Protein 5FEW (pdb70)

Sequence (346 aa):
TGREILEKLERREFTREVLKEEALSINNDRGFNEALFKKLADEEIRRKYVGDEEVHIRAIIIEFSNVCRKNCLYCGLRRDNKNNLKKRYRMTPEEEIVERARLAVQFGAKKTIVLQSGEDPYYMPDVISDIVKEIKKMMGVAVTLSLGEWPRREEYYEEKWKEAGADRYLLRHETANPVLHRKLRPDTSFENNRLNCLLTLKKELGYEETTGAGSMVGLPGQTIDDLVDDLLFLKEHDFDMMVGIGPFIPPHPDTPLANEKKGDFTLTLKMVALTRILLPDSNIPPATTAMGTIIVPGGREITLRCGANVIMMPNNWTPSPYRQLYQQLYPGKISVFEKDTASIPSSVMMKMIELLGRKPGRDWGGRKRVFET

Solvent-accessible surface area: 13889 Å² total

Structure (mmCIF, N/CA/C/O backbone):
data_5FEW
#
_entry.id   5FEW
#
_cell.length_a   50.990
_cell.length_b   78.970
_cell.length_c   86.270
_cell.angle_alpha   90.00
_cell.angle_beta   90.00
_cell.angle_gamma   90.00
#
_symmetry.space_group_name_H-M   'P 21 21 21'
#
loop_
_entity.id
_entity.type
_entity.pdbx_description
1 polymer '[FeFe] hydrogenase maturase subunit HydE'
2 non-polymer 'IRON/SULFUR CLUSTER'
3 non-polymer 3-[(3-CHOLAMIDOPROPYL)DIMETHYLAMMONIO]-1-PROPANESULFONATE
4 non-polymer 'CHLORIDE ION'
5 non-polymer METHIONINE
6 non-polymer S-adenosyl-L-cysteine
7 non-polymer S-ADENOSYL-L-HOMOCYSTEINE
8 non-polymer '(2R,4R)-2-methyl-1,3-thiazolidine-2,4-dicarboxylic acid'
9 water water
#
loop_
_atom_site.group_PDB
_atom_site.id
_atom_site.type_symbol
_atom_site.label_atom_id
_atom_site.label_alt_id
_atom_site.label_comp_id
_atom_site.label_asym_id
_atom_site.label_entity_id
_atom_site.label_seq_id
_atom_site.pdbx_PDB_ins_code
_atom_site.Cartn_x
_atom_site.Cartn_y
_atom_site.Cartn_z
_atom_site.occupancy
_atom_site.B_iso_or_equiv
_atom_site.auth_seq_id
_atom_site.auth_comp_id
_atom_site.auth_asym_id
_atom_site.auth_atom_id
_atom_site.pdbx_PDB_model_num
ATOM 1 N N . THR A 1 12 ? 65.052 -16.189 -5.591 1.00 57.05 2 THR A N 1
ATOM 2 C CA . THR A 1 12 ? 65.343 -15.011 -6.248 1.00 40.51 2 THR A CA 1
ATOM 3 C C . THR A 1 12 ? 64.143 -14.005 -6.182 1.00 33.33 2 THR A C 1
ATOM 4 O O . THR A 1 12 ? 62.956 -14.396 -6.157 1.00 29.80 2 THR A O 1
ATOM 8 N N . GLY A 1 13 ? 64.478 -12.743 -6.210 1.00 32.28 3 GLY A N 1
ATOM 9 C CA . GLY A 1 13 ? 63.469 -11.769 -6.117 1.00 28.20 3 GLY A CA 1
ATOM 10 C C . GLY A 1 13 ? 62.591 -11.783 -7.313 1.00 25.22 3 GLY A C 1
ATOM 11 O O . GLY A 1 13 ? 61.412 -11.576 -7.216 1.00 24.89 3 GLY A O 1
ATOM 12 N N . ARG A 1 14 ? 63.185 -12.045 -8.506 1.00 27.62 4 ARG A N 1
ATOM 13 C CA . ARG A 1 14 ? 62.404 -11.992 -9.696 1.00 26.86 4 ARG A CA 1
ATOM 14 C C . ARG A 1 14 ? 61.297 -13.068 -9.639 1.00 24.26 4 ARG A C 1
ATOM 15 O O . ARG A 1 14 ? 60.235 -12.887 -10.028 1.00 26.44 4 ARG A O 1
ATOM 17 N N . GLU A 1 15 ? 61.645 -14.269 -9.148 1.00 27.36 5 GLU A N 1
ATOM 18 C CA . GLU A 1 15 ? 60.641 -15.305 -9.038 1.00 27.84 5 GLU A CA 1
ATOM 19 C C . GLU A 1 15 ? 59.519 -15.014 -8.021 1.00 23.83 5 GLU A C 1
ATOM 20 O O . GLU A 1 15 ? 58.369 -15.326 -8.274 1.00 24.25 5 GLU A O 1
ATOM 26 N N . ILE A 1 16 ? 59.845 -14.385 -6.911 1.00 23.81 6 ILE A N 1
ATOM 27 C CA . ILE A 1 16 ? 58.824 -13.984 -5.918 1.00 23.79 6 ILE A CA 1
ATOM 28 C C . ILE A 1 16 ? 57.900 -12.939 -6.513 1.00 20.36 6 ILE A C 1
ATOM 29 O O . ILE A 1 16 ? 56.719 -13.043 -6.457 1.00 20.90 6 ILE A O 1
ATOM 34 N N . LEU A 1 17 ? 58.467 -11.984 -7.283 1.00 22.06 7 LEU A N 1
ATOM 35 C CA . LEU A 1 17 ? 57.613 -11.020 -8.006 1.00 22.81 7 LEU A CA 1
ATOM 36 C C . LEU A 1 17 ? 56.677 -11.618 -8.969 1.00 22.16 7 LEU A C 1
ATOM 37 O O . LEU A 1 17 ? 55.518 -11.274 -9.080 1.00 24.30 7 LEU A O 1
ATOM 42 N N . GLU A 1 18 ? 57.217 -12.644 -9.702 1.00 23.99 8 GLU A N 1
ATOM 43 C CA . GLU A 1 18 ? 56.366 -13.352 -10.651 1.00 28.57 8 GLU A CA 1
ATOM 44 C C . GLU A 1 18 ? 55.216 -14.061 -10.026 1.00 22.92 8 GLU A C 1
ATOM 45 O O . GLU A 1 18 ? 54.054 -14.057 -10.478 1.00 25.45 8 GLU A O 1
ATOM 48 N N . LYS A 1 19 ? 55.529 -14.675 -8.899 1.00 25.47 9 LYS A N 1
ATOM 49 C CA . LYS A 1 19 ? 54.501 -15.349 -8.187 1.00 22.96 9 LYS A CA 1
ATOM 50 C C . LYS A 1 19 ? 53.464 -14.383 -7.598 1.00 23.59 9 LYS A C 1
ATOM 51 O O . LYS A 1 19 ? 52.270 -14.645 -7.615 1.00 24.92 9 LYS A O 1
ATOM 57 N N . LEU A 1 20 ? 53.909 -13.199 -7.103 1.00 22.94 10 LEU A N 1
ATOM 58 C CA . LEU A 1 20 ? 52.944 -12.159 -6.677 1.00 23.00 10 LEU A CA 1
ATOM 59 C C . LEU A 1 20 ? 52.049 -11.690 -7.815 1.00 23.92 10 LEU A C 1
ATOM 60 O O . LEU A 1 20 ? 50.841 -11.580 -7.633 1.00 24.12 10 LEU A O 1
ATOM 65 N N . GLU A 1 21 ? 52.659 -11.534 -9.025 1.00 25.09 11 GLU A N 1
ATOM 66 C CA . GLU A 1 21 ? 51.909 -11.076 -10.225 1.00 28.76 11 GLU A CA 1
ATOM 67 C C . GLU A 1 21 ? 50.874 -12.069 -10.651 1.00 27.30 11 GLU A C 1
ATOM 68 O O . GLU A 1 21 ? 49.828 -11.680 -11.144 1.00 35.68 11 GLU A O 1
ATOM 74 N N . ARG A 1 22 ? 51.157 -13.345 -10.423 1.00 29.17 12 ARG A N 1
ATOM 75 C CA . ARG A 1 22 ? 50.216 -14.438 -10.816 1.00 30.89 12 ARG A CA 1
ATOM 76 C C . ARG A 1 22 ? 49.301 -14.747 -9.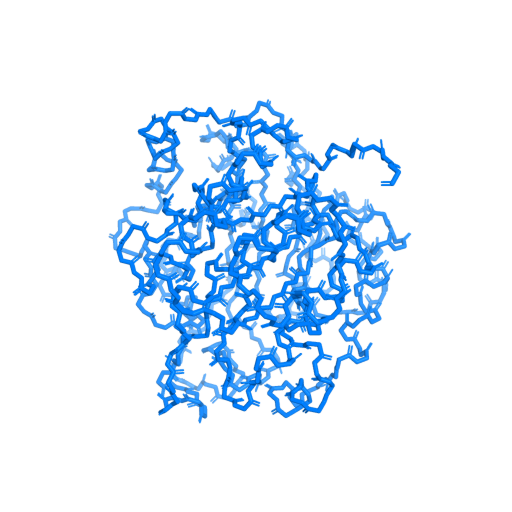671 1.00 33.66 12 ARG A C 1
ATOM 77 O O . ARG A 1 22 ? 48.540 -15.686 -9.726 1.00 36.16 12 ARG A O 1
ATOM 85 N N . ARG A 1 23 ? 49.353 -14.005 -8.556 1.00 30.18 13 ARG A N 1
ATOM 86 C CA . ARG A 1 23 ? 48.481 -14.284 -7.413 1.00 28.32 13 ARG A CA 1
ATOM 87 C C . ARG A 1 23 ? 48.630 -15.615 -6.683 1.00 31.13 13 ARG A C 1
ATOM 88 O O . ARG A 1 23 ? 47.666 -16.118 -6.177 1.00 33.39 13 ARG A O 1
ATOM 96 N N . GLU A 1 24 ? 49.854 -16.057 -6.541 1.00 31.97 14 GLU A N 1
ATOM 97 C CA . GLU A 1 24 ? 50.245 -17.298 -5.766 1.00 33.07 14 GLU A CA 1
ATOM 98 C C . GLU A 1 24 ? 50.701 -16.842 -4.375 1.00 32.64 14 GLU A C 1
ATOM 99 O O . GLU A 1 24 ? 51.878 -16.802 -4.096 1.00 38.73 14 GLU A O 1
ATOM 105 N N . PHE A 1 25 ? 49.715 -16.585 -3.531 1.00 30.86 15 PHE A N 1
ATOM 106 C CA . PHE A 1 25 ? 49.922 -15.971 -2.203 1.00 30.85 15 PHE A CA 1
ATOM 107 C C . PHE A 1 25 ? 50.100 -16.991 -1.095 1.00 39.49 15 PHE A C 1
ATOM 108 O O . PHE A 1 25 ? 49.380 -17.003 -0.082 1.00 43.13 15 PHE A O 1
ATOM 116 N N . THR A 1 26 ? 51.097 -17.769 -1.217 1.00 28.27 16 THR A N 1
ATOM 117 C CA . THR A 1 26 ? 51.327 -18.745 -0.212 1.00 28.17 16 THR A CA 1
ATOM 118 C C . THR A 1 26 ? 52.056 -18.096 0.916 1.00 30.17 16 THR A C 1
ATOM 119 O O . THR A 1 26 ? 52.703 -17.068 0.758 1.00 24.76 16 THR A O 1
ATOM 123 N N . ARG A 1 27 ? 52.085 -18.768 2.055 1.00 27.61 17 ARG A N 1
ATOM 124 C CA . ARG A 1 27 ? 52.852 -18.356 3.157 1.00 24.42 17 ARG A CA 1
ATOM 125 C C . ARG A 1 27 ? 54.299 -18.188 2.768 1.00 25.82 17 ARG A C 1
ATOM 126 O O . ARG A 1 27 ? 54.968 -17.238 3.196 1.00 25.55 17 ARG A O 1
ATOM 134 N N . GLU A 1 28 ? 54.866 -19.140 2.040 1.00 25.58 18 GLU A N 1
ATOM 135 C CA . GLU A 1 28 ? 56.254 -19.038 1.742 1.00 28.17 18 GLU A CA 1
ATOM 136 C C . GLU A 1 28 ? 56.625 -17.845 0.831 1.00 24.17 18 GLU A C 1
ATOM 137 O O . GLU A 1 28 ? 57.653 -17.282 0.996 1.00 24.09 18 GLU A O 1
ATOM 139 N N . VAL A 1 29 ? 55.782 -17.541 -0.117 1.00 23.12 19 VAL A N 1
ATOM 140 C CA . VAL A 1 29 ? 56.029 -16.395 -1.021 1.00 21.91 19 VAL A CA 1
ATOM 141 C C . VAL A 1 29 ? 55.972 -15.083 -0.209 1.00 18.44 19 VAL A C 1
ATOM 142 O O . VAL A 1 29 ? 56.852 -14.283 -0.337 1.00 20.75 19 VAL A O 1
ATOM 146 N N . LEU A 1 30 ? 55.037 -14.943 0.724 1.00 17.97 20 LEU A N 1
ATOM 147 C CA . LEU A 1 30 ? 54.963 -13.745 1.573 1.00 18.31 20 LEU A CA 1
ATOM 148 C C . LEU A 1 30 ? 56.121 -13.616 2.460 1.00 16.75 20 LEU A C 1
ATOM 149 O O . LEU A 1 30 ? 56.688 -12.550 2.677 1.00 17.61 20 LEU A O 1
ATOM 154 N N . LYS A 1 31 ? 56.584 -14.754 3.114 1.00 19.38 21 LYS A N 1
ATOM 155 C CA . LYS A 1 31 ? 57.748 -14.705 3.993 1.00 20.10 21 LYS A CA 1
ATOM 156 C C . LYS A 1 31 ? 58.982 -14.236 3.272 1.00 19.06 21 LYS A C 1
ATOM 157 O O . LYS A 1 31 ? 59.770 -13.452 3.748 1.00 21.55 21 LYS A O 1
ATOM 163 N N A GLU A 1 32 ? 59.156 -14.827 2.066 0.70 21.78 22 GLU A N 1
ATOM 164 N N B GLU 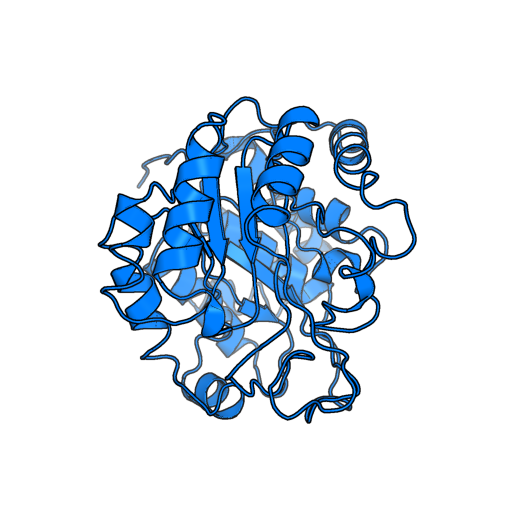A 1 32 ? 59.173 -14.828 2.077 0.30 20.44 22 GLU A N 1
ATOM 165 C CA A GLU A 1 32 ? 60.328 -14.481 1.269 0.70 22.97 22 GLU A CA 1
ATOM 166 C CA B GLU A 1 32 ? 60.338 -14.489 1.250 0.30 23.74 22 GLU A CA 1
ATOM 167 C C A GLU A 1 32 ? 60.313 -13.030 0.813 0.70 19.91 22 GLU A C 1
ATOM 168 C C B GLU A 1 32 ? 60.306 -13.034 0.805 0.30 19.47 22 GLU A C 1
ATOM 169 O O A GLU A 1 32 ? 61.260 -12.342 0.996 0.70 20.95 22 GLU A O 1
ATOM 170 O O B GLU A 1 32 ? 61.248 -12.359 0.987 0.30 20.60 22 GLU A O 1
ATOM 181 N N . ALA A 1 33 ? 59.132 -12.501 0.432 1.00 17.49 23 ALA A N 1
ATOM 182 C CA . ALA A 1 33 ? 59.011 -11.083 0.127 1.00 18.12 23 ALA A CA 1
ATOM 183 C C . ALA A 1 33 ? 59.417 -10.149 1.268 1.00 17.85 23 ALA A C 1
ATOM 184 O O . ALA A 1 33 ? 60.085 -9.158 1.098 1.00 18.60 23 ALA A O 1
ATOM 186 N N . LEU A 1 34 ? 59.002 -10.516 2.502 1.00 17.94 24 LEU A N 1
ATOM 187 C CA . LEU A 1 34 ? 59.315 -9.760 3.671 1.00 20.07 24 LEU A CA 1
ATOM 188 C C . LEU A 1 34 ? 60.742 -9.897 4.185 1.00 21.64 24 LEU A C 1
ATOM 189 O O . LEU A 1 34 ? 61.281 -9.045 4.882 1.00 27.57 24 LEU A O 1
ATOM 194 N N . SER A 1 35 ? 61.393 -11.016 3.803 1.00 23.00 25 SER A N 1
ATOM 195 C CA . SER A 1 35 ? 62.747 -11.324 4.247 1.00 25.09 25 SER A CA 1
ATOM 196 C C . SER A 1 35 ? 63.889 -10.805 3.332 1.00 25.50 25 SER A C 1
ATOM 197 O O . SER A 1 35 ? 64.970 -10.492 3.794 1.00 32.13 25 SER A O 1
ATOM 200 N N . ILE A 1 36 ? 63.589 -10.676 2.055 1.00 21.03 26 ILE A N 1
ATOM 201 C CA . ILE A 1 36 ? 64.580 -10.149 1.070 1.00 21.86 26 ILE A CA 1
ATOM 202 C C . ILE A 1 36 ? 64.783 -8.683 1.293 1.00 24.45 26 ILE A C 1
ATOM 203 O O . ILE A 1 36 ? 63.771 -7.911 1.368 1.00 25.31 26 ILE A O 1
ATOM 208 N N A ASN A 1 37 ? 66.037 -8.231 1.423 0.50 24.04 27 ASN A N 1
ATOM 209 N N B ASN A 1 37 ? 66.054 -8.288 1.454 0.50 24.49 27 ASN A N 1
ATOM 210 C CA A ASN A 1 37 ? 66.297 -6.820 1.669 0.50 29.79 27 ASN A CA 1
ATOM 211 C CA B ASN A 1 37 ? 66.417 -6.906 1.762 0.50 26.90 27 ASN A CA 1
ATOM 212 C C A ASN A 1 37 ? 66.975 -6.081 0.511 0.50 25.99 27 ASN A C 1
ATOM 213 C C B ASN A 1 37 ? 67.018 -6.124 0.546 0.50 25.86 27 ASN A C 1
ATOM 214 O O A ASN A 1 37 ? 67.384 -4.924 0.631 0.50 34.83 27 ASN A O 1
ATOM 215 O O B ASN A 1 37 ? 67.351 -4.957 0.639 0.50 34.85 27 ASN A O 1
ATOM 224 N N . ASP A 1 38 ? 67.077 -6.741 -0.582 1.00 23.50 28 ASP A N 1
ATOM 225 C CA . ASP A 1 38 ? 67.686 -6.188 -1.747 1.00 23.86 28 ASP A CA 1
ATOM 226 C C . ASP A 1 38 ? 66.922 -4.951 -2.224 1.00 21.82 28 ASP A C 1
ATOM 227 O O . ASP A 1 38 ? 65.692 -5.045 -2.391 1.00 20.04 28 ASP A O 1
ATOM 232 N N . ARG A 1 39 ? 67.621 -3.872 -2.530 1.00 20.45 29 ARG A N 1
ATOM 233 C CA . ARG A 1 39 ? 67.014 -2.666 -3.000 1.00 20.21 29 ARG A CA 1
ATOM 234 C C . ARG A 1 39 ? 66.223 -2.839 -4.269 1.00 17.73 29 ARG A C 1
ATOM 235 O O . ARG A 1 39 ? 65.060 -2.339 -4.442 1.00 18.76 29 ARG A O 1
ATOM 243 N N . GLY A 1 40 ? 66.790 -3.513 -5.252 1.00 17.99 30 GLY A N 1
ATOM 244 C CA . GLY A 1 40 ? 66.082 -3.770 -6.471 1.00 18.99 30 GLY A CA 1
ATOM 245 C C . GLY A 1 40 ? 64.774 -4.490 -6.296 1.00 17.93 30 GLY A C 1
ATOM 246 O O . GLY A 1 40 ? 63.764 -4.142 -6.933 1.00 17.50 30 GLY A O 1
ATOM 247 N N . PHE A 1 41 ? 64.762 -5.532 -5.509 1.00 16.65 31 PHE A N 1
ATOM 248 C CA . PHE A 1 41 ? 63.553 -6.264 -5.192 1.00 16.17 31 PHE A CA 1
ATOM 249 C C . PHE A 1 41 ? 62.523 -5.321 -4.524 1.00 14.17 31 PHE A C 1
ATOM 250 O O . PHE A 1 41 ? 61.360 -5.322 -4.946 1.00 14.46 31 PHE A O 1
ATOM 258 N N . ASN A 1 42 ? 62.941 -4.626 -3.497 1.00 14.27 32 ASN A N 1
ATOM 259 C CA . ASN A 1 42 ? 62.011 -3.769 -2.824 1.00 13.60 32 ASN A CA 1
ATOM 260 C C . ASN A 1 42 ? 61.393 -2.737 -3.741 1.00 12.61 32 ASN A C 1
ATOM 261 O O . ASN A 1 42 ? 60.164 -2.511 -3.704 1.00 13.19 32 ASN A O 1
ATOM 266 N N . GLU A 1 43 ? 62.203 -2.122 -4.591 1.00 13.75 33 GLU A N 1
ATOM 267 C CA . GLU A 1 43 ? 61.653 -1.144 -5.492 1.00 12.99 33 GLU A CA 1
ATOM 268 C C . GLU A 1 43 ? 60.678 -1.727 -6.486 1.00 13.30 33 GLU A C 1
ATOM 269 O O . GLU A 1 43 ? 59.676 -1.094 -6.835 1.00 13.29 33 GLU A O 1
ATOM 275 N N . ALA A 1 44 ? 60.936 -2.940 -6.969 1.00 13.39 34 ALA A N 1
ATOM 276 C CA . ALA A 1 44 ? 60.046 -3.588 -7.856 1.00 14.23 34 ALA A CA 1
ATOM 277 C C . ALA A 1 44 ? 58.766 -3.973 -7.151 1.00 12.63 34 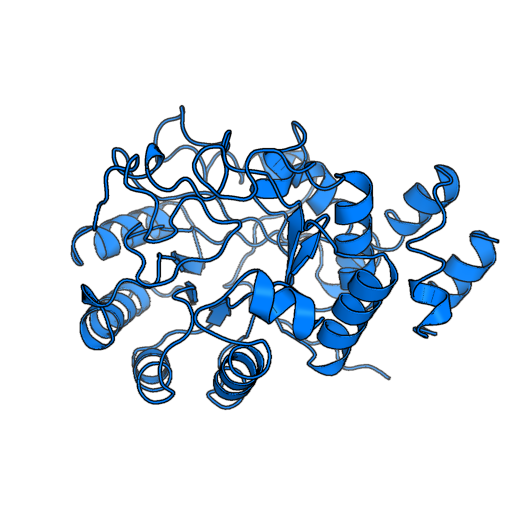ALA A C 1
ATOM 278 O O . ALA A 1 44 ? 57.673 -3.900 -7.750 1.00 13.29 34 ALA A O 1
ATOM 280 N N . LEU A 1 45 ? 58.820 -4.378 -5.890 1.00 12.48 35 LEU A N 1
ATOM 281 C CA . LEU A 1 45 ? 57.634 -4.696 -5.123 1.00 12.42 35 LEU A CA 1
ATOM 282 C C . LEU A 1 45 ? 56.741 -3.408 -4.961 1.00 11.22 35 LEU A C 1
ATOM 283 O O . LEU A 1 45 ? 55.532 -3.447 -5.105 1.00 11.88 35 LEU A O 1
ATOM 288 N N . PHE A 1 46 ? 57.418 -2.279 -4.659 1.00 11.61 36 PHE A N 1
ATOM 289 C CA . PHE A 1 46 ? 56.663 -1.046 -4.482 1.00 10.79 36 PHE A CA 1
ATOM 290 C C . PHE A 1 46 ? 56.032 -0.587 -5.812 1.00 11.41 36 PHE A C 1
ATOM 291 O O . PHE A 1 46 ? 54.890 -0.143 -5.809 1.00 11.50 36 PHE A O 1
ATOM 299 N N A LYS A 1 47 ? 56.745 -0.756 -6.925 0.50 11.58 37 LYS A N 1
ATOM 300 N N B LYS A 1 47 ? 56.743 -0.743 -6.927 0.50 11.61 37 LYS A N 1
ATOM 301 C CA A LYS A 1 47 ? 56.209 -0.433 -8.212 0.50 12.17 37 LYS A CA 1
ATOM 302 C CA B LYS A 1 47 ? 56.196 -0.432 -8.211 0.50 12.18 37 LYS A CA 1
ATOM 303 C C A LYS A 1 47 ? 54.996 -1.319 -8.543 0.50 11.86 37 LYS A C 1
ATOM 304 C C B LYS A 1 47 ? 54.987 -1.319 -8.536 0.50 11.92 37 LYS A C 1
ATOM 305 O O A LYS A 1 47 ? 53.989 -0.825 -9.069 0.50 12.36 37 LYS A O 1
ATOM 306 O O B LYS A 1 47 ? 53.988 -0.829 -9.080 0.50 12.36 37 LYS A O 1
ATOM 317 N N . LEU A 1 48 ? 55.069 -2.598 -8.208 1.00 11.96 38 LEU A N 1
ATOM 318 C CA . LEU A 1 48 ? 53.961 -3.502 -8.424 1.00 11.71 38 LEU A CA 1
ATOM 319 C C . LEU A 1 48 ? 52.738 -3.050 -7.667 1.00 11.13 38 LEU A C 1
ATOM 320 O O . LEU A 1 48 ? 51.623 -2.953 -8.194 1.00 11.10 38 LEU A O 1
ATOM 325 N N . ALA A 1 49 ? 52.929 -2.767 -6.364 1.00 10.72 39 ALA A N 1
ATOM 326 C CA . ALA A 1 49 ? 51.793 -2.273 -5.566 1.00 10.09 39 ALA A CA 1
ATOM 327 C C . ALA A 1 49 ? 51.222 -0.983 -6.062 1.00 10.09 39 ALA A C 1
ATOM 328 O O . ALA A 1 49 ? 50.010 -0.767 -6.062 1.00 10.15 39 ALA A O 1
ATOM 330 N N . ASP A 1 50 ? 52.095 -0.059 -6.482 1.00 9.71 40 ASP A N 1
ATOM 331 C CA . ASP A 1 50 ? 51.655 1.235 -7.031 1.00 10.11 40 ASP A CA 1
ATOM 332 C C . ASP A 1 50 ? 50.776 1.018 -8.281 1.00 9.92 40 ASP A C 1
ATOM 333 O O . ASP A 1 50 ? 49.773 1.669 -8.462 1.00 10.62 40 ASP A O 1
ATOM 338 N N A GLU A 1 51 ? 51.210 0.106 -9.155 0.50 10.06 41 GLU A N 1
ATOM 339 N N B GLU A 1 51 ? 51.213 0.117 -9.153 0.50 10.07 41 GLU A N 1
ATOM 340 C CA A GLU A 1 51 ? 50.521 -0.163 -10.355 0.50 10.79 41 GLU A CA 1
ATOM 341 C CA B GLU A 1 51 ? 50.530 -0.157 -10.345 0.50 10.78 41 GLU A CA 1
ATOM 342 C C A GLU A 1 51 ? 49.192 -0.855 -10.088 0.50 10.34 41 GLU A C 1
ATOM 343 C C B GLU A 1 51 ? 49.201 -0.819 -10.060 0.50 10.23 41 GLU A C 1
ATOM 344 O O A GLU A 1 51 ? 48.137 -0.524 -10.707 0.50 10.96 41 GLU A O 1
ATOM 345 O O B GLU A 1 51 ? 48.190 -0.474 -10.692 0.50 11.12 41 GLU A O 1
ATOM 356 N N . ILE A 1 52 ? 49.152 -1.809 -9.143 1.00 10.30 42 ILE A N 1
ATOM 357 C CA . ILE A 1 52 ? 47.891 -2.435 -8.752 1.00 10.74 42 ILE A CA 1
ATOM 358 C C . ILE A 1 52 ? 46.914 -1.407 -8.210 1.00 9.56 42 ILE A C 1
ATOM 359 O O . ILE A 1 52 ? 45.751 -1.379 -8.539 1.00 10.45 42 ILE A O 1
ATOM 364 N N . ARG A 1 53 ? 47.436 -0.536 -7.312 1.00 9.52 43 ARG A N 1
ATOM 365 C CA . ARG A 1 53 ? 46.607 0.564 -6.792 1.00 9.06 43 ARG A CA 1
ATOM 366 C C . ARG A 1 53 ? 45.984 1.353 -7.962 1.00 9.72 43 ARG A C 1
ATOM 367 O O . ARG A 1 53 ? 44.793 1.597 -8.011 1.00 10.00 43 ARG A O 1
ATOM 375 N N . ARG A 1 54 ? 46.864 1.829 -8.865 1.00 9.61 44 ARG A N 1
ATOM 376 C CA . ARG A 1 54 ? 46.343 2.643 -9.941 1.00 10.24 44 ARG A CA 1
ATOM 377 C C . ARG A 1 54 ? 45.253 1.900 -10.766 1.00 9.98 44 ARG A C 1
ATOM 378 O O . ARG A 1 54 ? 44.242 2.478 -11.094 1.00 11.25 44 ARG A O 1
ATOM 386 N N . LYS A 1 55 ? 45.542 0.649 -11.074 1.00 9.93 45 LYS A N 1
ATOM 387 C CA . LYS A 1 55 ? 44.586 -0.107 -11.930 1.00 10.10 45 LYS A CA 1
ATOM 388 C C . LYS A 1 55 ? 43.251 -0.374 -11.240 1.00 10.54 45 LYS A C 1
ATOM 389 O O . LYS A 1 55 ? 42.213 -0.313 -11.900 1.00 11.87 45 LYS A O 1
ATOM 395 N N . TYR A 1 56 ? 43.279 -0.692 -9.945 1.00 9.88 46 TYR A N 1
ATOM 396 C CA . TYR A 1 56 ? 42.061 -1.091 -9.264 1.00 10.49 46 TYR A CA 1
ATOM 397 C C . TYR A 1 56 ? 41.322 0.058 -8.612 1.00 11.69 46 TYR A C 1
ATOM 398 O O . TYR A 1 56 ? 40.052 0.013 -8.580 1.00 13.91 46 TYR A O 1
ATOM 407 N N . VAL A 1 57 ? 42.019 1.001 -7.991 1.00 10.37 47 VAL A N 1
ATOM 408 C CA . VAL A 1 57 ? 41.350 2.086 -7.255 1.00 10.42 47 VAL A CA 1
ATOM 409 C C . VAL A 1 57 ? 41.626 3.461 -7.844 1.00 10.77 47 VAL A C 1
ATOM 410 O O . VAL A 1 57 ? 41.046 4.442 -7.347 1.00 11.99 47 VAL A O 1
ATOM 414 N N . GLY A 1 58 ? 42.409 3.545 -8.909 1.00 10.53 48 GLY A N 1
ATOM 415 C CA . GLY A 1 58 ? 42.595 4.796 -9.602 1.00 11.78 48 GLY A CA 1
ATOM 416 C C . GLY A 1 58 ? 43.443 5.788 -8.864 1.00 10.35 48 GLY A C 1
ATOM 417 O O . GLY A 1 58 ? 44.131 5.484 -7.883 1.00 10.80 48 GLY A O 1
ATOM 418 N N . ASP A 1 59 ? 43.384 7.029 -9.355 1.00 10.21 49 ASP A N 1
ATOM 419 C CA . ASP A 1 59 ? 44.221 8.123 -8.875 1.00 10.25 49 ASP A CA 1
ATOM 420 C C . ASP A 1 59 ? 43.591 8.949 -7.771 1.00 10.03 49 ASP A C 1
ATOM 421 O O . ASP A 1 59 ? 44.283 9.853 -7.233 1.00 11.41 49 ASP A O 1
ATOM 426 N N . GLU A 1 60 ? 42.325 8.720 -7.454 1.00 9.88 50 GLU A N 1
ATOM 427 C CA A GLU A 1 60 ? 41.702 9.489 -6.382 0.80 10.16 50 GLU A CA 1
ATOM 428 C CA B GLU A 1 60 ? 41.672 9.424 -6.367 0.20 10.77 50 GLU A CA 1
ATOM 429 C C . GLU A 1 60 ? 42.295 9.071 -5.033 1.00 9.78 50 GLU A C 1
ATOM 430 O O . GLU A 1 60 ? 42.428 7.894 -4.722 1.00 10.08 50 GLU A O 1
ATOM 441 N N . VAL A 1 61 ? 42.600 10.089 -4.243 1.00 9.29 51 VAL A N 1
ATOM 442 C CA . VAL A 1 61 ? 43.043 9.880 -2.861 1.00 8.66 51 VAL A CA 1
ATOM 443 C C . VAL A 1 61 ? 41.921 10.387 -2.003 1.00 9.03 51 VAL A C 1
ATOM 444 O O . VAL A 1 61 ? 41.531 11.559 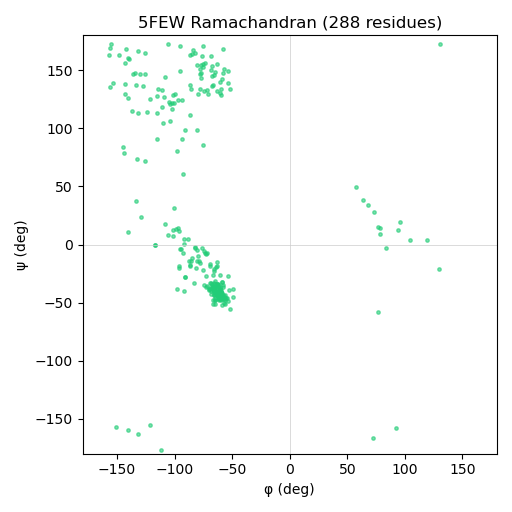-2.066 1.00 11.16 51 VAL A O 1
ATOM 448 N N . HIS A 1 62 ? 41.322 9.514 -1.197 1.00 8.99 52 HIS A N 1
ATOM 449 C CA . HIS A 1 62 ? 40.176 9.876 -0.371 1.00 9.72 52 HIS A CA 1
ATOM 450 C C . HIS A 1 62 ? 40.641 10.467 0.930 1.00 9.06 52 HIS A C 1
ATOM 451 O O . HIS A 1 62 ? 41.498 9.947 1.600 1.0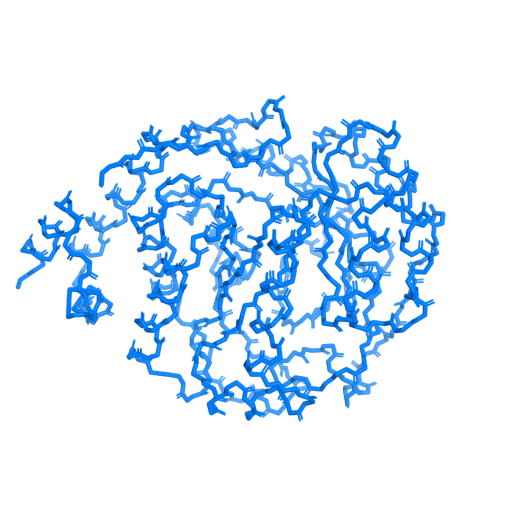0 11.08 52 HIS A O 1
ATOM 458 N N . ILE A 1 63 ? 40.004 11.568 1.267 1.00 9.26 53 ILE A N 1
ATOM 459 C CA . ILE A 1 63 ? 40.341 12.357 2.464 1.00 9.81 53 ILE A CA 1
ATOM 460 C C . ILE A 1 63 ? 39.335 12.017 3.558 1.00 9.68 53 ILE A C 1
ATOM 461 O O . ILE A 1 63 ? 38.132 12.178 3.366 1.00 11.06 53 ILE A O 1
ATOM 466 N N . ARG A 1 64 ? 39.841 11.548 4.688 1.00 9.42 54 ARG A N 1
ATOM 467 C CA . ARG A 1 64 ? 38.999 11.246 5.872 1.00 10.18 54 ARG A CA 1
ATOM 468 C C . ARG A 1 64 ? 39.425 12.224 6.975 1.00 9.78 54 ARG A C 1
ATOM 469 O O . ARG A 1 64 ? 40.549 12.095 7.457 1.00 11.92 54 ARG A O 1
ATOM 477 N N . ALA A 1 65 ? 38.567 13.138 7.364 1.00 9.03 55 ALA A N 1
ATOM 478 C CA . ALA A 1 65 ? 38.949 14.098 8.408 1.00 9.00 55 ALA A CA 1
ATOM 479 C C . ALA A 1 65 ? 38.728 13.475 9.780 1.00 8.55 55 ALA A C 1
ATOM 480 O O . ALA A 1 65 ? 37.615 13.080 10.078 1.00 9.93 55 ALA A O 1
ATOM 482 N N A ILE A 1 66 ? 39.794 13.376 10.559 0.85 8.35 56 ILE A N 1
ATOM 483 N N B ILE A 1 66 ? 39.832 13.291 10.561 0.15 8.78 56 ILE A N 1
ATOM 484 C CA A ILE A 1 66 ? 39.692 12.706 11.846 0.85 8.90 56 ILE A CA 1
ATOM 485 C CA B ILE A 1 66 ? 39.781 12.702 11.937 0.15 8.90 56 ILE A CA 1
ATOM 486 C C A ILE A 1 66 ? 39.576 13.704 12.986 0.85 8.72 56 ILE A C 1
ATOM 487 C C B ILE A 1 66 ? 39.623 13.709 13.060 0.15 8.52 56 ILE A C 1
ATOM 488 O O A ILE A 1 66 ? 40.405 14.616 13.073 0.85 10.77 56 ILE A O 1
ATOM 489 O O B ILE A 1 66 ? 40.396 14.659 13.233 0.15 8.70 56 ILE A O 1
ATOM 498 N N . ILE A 1 67 ? 38.597 13.459 13.830 1.00 8.13 57 ILE A N 1
ATOM 499 C CA . ILE A 1 67 ? 38.400 14.250 15.077 1.00 8.50 57 ILE A CA 1
ATOM 500 C C . ILE A 1 67 ? 38.635 13.290 16.225 1.00 8.68 57 ILE A C 1
ATOM 501 O O . ILE A 1 67 ? 37.847 12.344 16.423 1.00 8.87 57 ILE A O 1
ATOM 506 N N . GLU A 1 68 ? 39.696 13.532 16.982 1.00 8.84 58 GLU A N 1
ATOM 507 C CA . GLU A 1 68 ? 40.088 12.720 18.147 1.00 8.92 58 GLU A CA 1
ATOM 508 C C . GLU A 1 68 ? 39.454 13.393 19.345 1.00 8.85 58 GLU A C 1
ATOM 509 O O . GLU A 1 68 ? 39.979 14.357 19.908 1.00 10.17 58 GLU A O 1
ATOM 515 N N . PHE A 1 69 ? 38.234 12.982 19.682 1.00 8.73 59 PHE A N 1
ATOM 516 C CA . PHE A 1 69 ? 37.345 13.793 20.495 1.00 9.16 59 PHE A CA 1
ATOM 517 C C . PHE A 1 69 ? 37.518 13.600 22.003 1.00 9.48 59 PHE A C 1
ATOM 518 O O . PHE A 1 69 ? 36.972 14.409 22.775 1.00 10.36 59 PHE A O 1
ATOM 526 N N . SER A 1 70 ? 38.202 12.554 22.418 1.00 8.85 60 SER A N 1
ATOM 527 C CA . SER A 1 70 ? 38.494 12.287 23.829 1.00 9.20 60 SER A CA 1
ATOM 528 C C . SER A 1 70 ? 39.740 11.475 23.911 1.00 9.20 60 SER A C 1
ATOM 529 O O . SER A 1 70 ? 39.879 10.500 23.130 1.00 9.73 60 SER A O 1
ATOM 532 N N . ASN A 1 71 ? 40.620 11.772 24.865 1.00 9.16 61 ASN A N 1
ATOM 533 C CA . ASN A 1 71 ? 41.809 10.928 25.098 1.00 9.20 61 ASN A CA 1
ATOM 534 C C . ASN A 1 71 ? 41.663 10.138 26.408 1.00 9.91 61 ASN A C 1
ATOM 535 O O . ASN A 1 71 ? 42.665 9.585 26.877 1.00 10.65 61 ASN A O 1
ATOM 540 N N . VAL A 1 72 ? 40.445 10.016 26.918 1.00 9.92 62 VAL A N 1
ATOM 541 C CA . VAL A 1 72 ? 40.169 9.160 28.101 1.00 9.64 62 VAL A CA 1
ATOM 542 C C . VAL A 1 72 ? 40.126 7.726 27.627 1.00 10.00 62 VAL A C 1
ATOM 543 O O . VAL A 1 72 ? 39.459 7.412 26.649 1.00 10.69 62 VAL A O 1
ATOM 547 N N . CYS A 1 73 ? 40.796 6.827 28.351 1.00 9.87 63 CYS A N 1
ATOM 548 C CA . CYS A 1 73 ? 40.710 5.423 28.021 1.00 10.08 63 CYS A CA 1
ATOM 549 C C . CYS A 1 73 ? 40.702 4.557 29.274 1.00 10.20 63 CYS A C 1
ATOM 550 O O . CYS A 1 73 ? 41.419 4.777 30.221 1.00 11.59 63 CYS A O 1
ATOM 553 N N . ARG A 1 74 ? 39.831 3.557 29.201 1.00 9.37 64 ARG A N 1
ATOM 554 C CA . ARG A 1 74 ? 39.701 2.527 30.272 1.00 10.24 64 ARG A CA 1
ATOM 555 C C . ARG A 1 74 ? 40.680 1.368 30.112 1.00 11.28 64 ARG A C 1
ATOM 556 O O . ARG A 1 74 ? 40.848 0.593 31.078 1.00 12.84 64 ARG A O 1
ATOM 564 N N . LYS A 1 75 ? 41.325 1.223 28.951 1.00 10.18 65 LYS A N 1
ATOM 565 C CA . LYS A 1 75 ? 42.248 0.124 28.701 1.00 10.58 65 LYS A CA 1
ATOM 566 C C . LYS A 1 75 ? 43.676 0.574 28.982 1.00 10.37 65 LYS A C 1
ATOM 567 O O . LYS A 1 75 ? 43.971 1.737 29.196 1.00 13.14 65 LYS A O 1
ATOM 573 N N . ASN A 1 76 ? 44.590 -0.413 28.974 1.00 11.80 66 ASN A N 1
ATOM 574 C CA . ASN A 1 76 ? 45.966 -0.236 29.425 1.00 12.06 66 ASN A CA 1
ATOM 575 C C . ASN A 1 76 ? 46.972 -0.834 28.437 1.00 11.34 66 ASN A C 1
ATOM 576 O O . ASN A 1 76 ? 48.006 -1.362 28.829 1.00 13.23 66 ASN A O 1
ATOM 581 N N . CYS A 1 77 ? 46.683 -0.712 27.159 1.00 11.20 67 CYS A N 1
ATOM 582 C CA . CYS A 1 77 ? 47.544 -1.280 26.141 1.00 11.18 67 CYS A CA 1
ATOM 583 C C . CYS A 1 77 ? 48.974 -0.844 26.343 1.00 11.25 67 CYS A C 1
ATOM 584 O O . CYS A 1 77 ? 49.239 0.344 26.571 1.00 12.38 67 CYS A O 1
ATOM 587 N N . LEU A 1 78 ? 49.958 -1.775 26.260 1.00 12.01 68 LEU A N 1
ATOM 588 C CA . LEU A 1 78 ? 51.309 -1.471 26.668 1.00 12.17 68 LEU A CA 1
ATOM 589 C C . LEU A 1 78 ? 52.052 -0.440 25.834 1.00 12.73 68 LEU A C 1
ATOM 590 O O . LEU A 1 78 ? 52.980 0.226 26.261 1.00 13.46 68 LEU A O 1
ATOM 595 N N . TYR A 1 79 ? 51.582 -0.372 24.547 1.00 12.00 69 TYR A N 1
ATOM 596 C CA . TYR A 1 79 ? 52.238 0.478 23.535 1.00 12.18 69 TYR A CA 1
ATOM 597 C C . TYR A 1 79 ? 51.742 1.914 23.541 1.00 11.39 69 TYR A C 1
ATOM 598 O O . TYR A 1 79 ? 52.377 2.808 22.934 1.00 12.58 69 TYR A O 1
ATOM 607 N N . CYS A 1 80 ? 50.550 2.176 24.138 1.00 11.43 70 CYS A N 1
ATOM 608 C CA . CYS A 1 80 ? 49.770 3.360 23.821 1.00 11.12 70 CYS A CA 1
ATOM 609 C C . CYS A 1 80 ? 49.947 4.475 24.874 1.00 11.02 70 CYS A C 1
ATOM 610 O O . CYS A 1 80 ? 49.720 4.245 26.087 1.00 11.96 70 CYS A O 1
ATOM 613 N N . GLY A 1 81 ? 50.255 5.702 24.430 1.00 10.97 71 GLY A N 1
ATOM 614 C CA . GLY A 1 81 ? 50.326 6.810 25.318 1.00 12.45 71 GLY A CA 1
ATOM 615 C C . GLY A 1 81 ? 49.052 7.220 26.044 1.00 12.49 71 GLY A C 1
ATOM 616 O O . GLY A 1 81 ? 49.112 7.939 27.045 1.00 15.02 71 GLY A O 1
ATOM 617 N N . LEU A 1 82 ? 47.888 6.729 25.593 1.00 10.68 72 LEU A N 1
ATOM 618 C CA . LEU A 1 82 ? 46.634 7.028 26.229 1.00 11.01 72 LEU A CA 1
ATOM 619 C C . LEU A 1 82 ? 46.247 5.978 27.294 1.00 11.11 72 LEU A C 1
ATOM 620 O O . LEU A 1 82 ? 45.236 6.098 27.928 1.00 11.52 72 LEU A O 1
ATOM 625 N N . ARG A 1 83 ? 47.114 4.977 27.484 1.00 10.89 73 ARG A N 1
ATOM 626 C CA . ARG A 1 83 ? 46.762 3.893 28.423 1.00 10.79 73 ARG A CA 1
ATOM 627 C C . ARG A 1 83 ? 46.391 4.472 29.778 1.00 11.51 73 ARG A C 1
ATOM 628 O O . ARG A 1 83 ? 46.924 5.469 30.234 1.00 11.31 73 ARG A O 1
ATOM 636 N N . ARG A 1 84 ? 45.481 3.743 30.448 1.00 12.24 74 ARG A N 1
ATOM 637 C CA . ARG A 1 84 ? 44.952 4.295 31.719 1.00 14.19 74 ARG A CA 1
ATOM 638 C C . ARG A 1 84 ? 45.977 4.575 32.761 1.00 13.87 74 ARG A C 1
ATOM 639 O O . ARG A 1 84 ? 45.819 5.516 33.559 1.00 16.81 74 ARG A O 1
ATOM 647 N N . ASP A 1 85 ? 47.052 3.774 32.790 1.00 13.13 75 ASP A N 1
ATOM 648 C CA . ASP A 1 85 ? 48.091 4.005 33.816 1.00 14.75 75 ASP A CA 1
ATOM 649 C C . ASP A 1 85 ? 48.967 5.201 33.578 1.00 15.98 75 ASP A C 1
ATOM 650 O O . ASP A 1 85 ? 49.788 5.543 34.420 1.00 18.04 75 ASP A O 1
ATOM 655 N N . ASN A 1 86 ? 48.810 5.874 32.409 1.00 13.75 76 ASN A N 1
ATOM 656 C CA . ASN A 1 86 ? 49.624 7.071 32.183 1.00 14.84 76 ASN A CA 1
ATOM 657 C C . ASN A 1 86 ? 49.040 8.270 32.891 1.00 15.91 76 ASN A C 1
ATOM 658 O O . ASN A 1 86 ? 48.096 8.885 32.421 1.00 15.55 76 ASN A O 1
ATOM 663 N N . LYS A 1 87 ? 49.597 8.586 34.070 1.00 17.21 77 LYS A N 1
ATOM 664 C CA . LYS A 1 87 ? 49.174 9.762 34.853 1.00 21.28 77 LYS A CA 1
ATOM 665 C C . LYS A 1 87 ? 49.798 11.050 34.305 1.00 19.23 77 LYS A C 1
ATOM 666 O O . LYS A 1 87 ? 49.365 12.169 34.651 1.00 24.18 77 LYS A O 1
ATOM 672 N N . ASN A 1 88 ? 50.748 11.005 33.392 1.00 19.95 78 ASN A N 1
ATOM 673 C CA A ASN A 1 88 ? 51.444 12.243 32.950 0.50 23.01 78 ASN A CA 1
ATOM 674 C CA B ASN A 1 88 ? 51.503 12.208 32.871 0.50 20.47 78 ASN A CA 1
ATOM 675 C C . ASN A 1 88 ? 50.788 12.777 31.668 1.00 27.96 78 ASN A C 1
ATOM 676 O O . ASN A 1 88 ? 51.527 13.107 30.598 1.00 35.84 78 ASN A O 1
ATOM 685 N N . LEU A 1 89 ? 49.490 12.614 31.606 1.00 22.02 79 LEU A N 1
ATOM 686 C CA . LEU A 1 89 ? 48.741 13.132 30.452 1.00 19.10 79 LEU A CA 1
ATOM 687 C C . LEU A 1 89 ? 47.547 13.880 30.954 1.00 17.17 79 LEU A C 1
ATOM 688 O O . LEU A 1 89 ? 46.759 13.349 31.726 1.00 19.08 79 LEU A O 1
ATOM 693 N N A LYS A 1 90 ? 47.335 15.097 30.442 0.70 16.40 80 LYS A N 1
ATOM 694 N N B LYS A 1 90 ? 47.403 15.096 30.461 0.30 14.92 80 LYS A N 1
ATOM 695 C CA A LYS A 1 90 ? 46.095 15.832 30.694 0.70 17.02 80 LYS A CA 1
ATOM 696 C CA B LYS A 1 90 ? 46.173 15.828 30.693 0.30 16.32 80 LYS A CA 1
ATOM 697 C C A LYS A 1 90 ? 45.004 15.217 29.805 0.70 14.23 80 LYS A C 1
ATOM 698 C C B LYS A 1 90 ? 45.071 15.197 29.829 0.30 13.39 80 LYS A C 1
ATOM 699 O O A LYS A 1 90 ? 45.129 15.072 28.586 0.70 15.66 80 LYS A O 1
ATOM 700 O O B LYS A 1 90 ? 45.212 15.074 28.610 0.30 14.34 80 LYS A O 1
ATOM 705 N N . ARG A 1 91 ? 43.973 14.817 30.475 1.00 13.07 81 ARG A N 1
ATOM 706 C CA . ARG A 1 91 ? 42.858 14.219 29.802 1.00 11.74 81 ARG A CA 1
ATOM 707 C C . ARG A 1 91 ? 41.853 15.239 29.407 1.00 12.45 81 ARG A C 1
ATOM 708 O O . ARG A 1 91 ? 41.648 16.252 30.087 1.00 15.24 81 ARG A O 1
ATOM 716 N N . TYR A 1 92 ? 41.192 15.027 28.251 1.00 11.33 82 TYR A N 1
ATOM 717 C CA . TYR A 1 92 ? 40.171 15.956 27.774 1.00 11.10 82 TYR A CA 1
ATOM 718 C C . TYR A 1 92 ? 39.011 15.188 27.166 1.00 11.09 82 TYR A C 1
ATOM 719 O O . TYR A 1 92 ? 39.157 14.044 26.690 1.00 11.08 82 TYR A O 1
ATOM 728 N N . ARG A 1 93 ? 37.879 15.876 27.084 1.00 11.02 83 ARG A N 1
ATOM 729 C CA . ARG A 1 93 ? 36.704 15.447 26.373 1.00 12.79 83 ARG A CA 1
ATOM 730 C C . ARG A 1 93 ? 36.072 16.607 25.663 1.00 13.47 83 ARG A C 1
ATOM 731 O O . ARG A 1 93 ? 35.711 17.593 26.304 1.00 15.74 83 ARG A O 1
ATOM 739 N N . MET A 1 94 ? 35.837 16.518 24.347 1.00 11.29 84 MET A N 1
ATOM 740 C CA . MET A 1 94 ? 35.060 17.511 23.681 1.00 10.69 84 MET A CA 1
ATOM 741 C C . MET A 1 94 ? 33.581 17.331 23.926 1.00 10.89 84 MET A C 1
ATOM 742 O O . MET A 1 94 ? 33.076 16.220 24.075 1.00 12.13 84 MET A O 1
ATOM 747 N N . THR A 1 95 ? 32.827 18.429 23.982 1.00 11.58 85 THR A N 1
ATOM 748 C CA . THR A 1 95 ? 31.387 18.319 24.133 1.00 12.30 85 THR A CA 1
ATOM 749 C C . THR A 1 95 ? 30.750 17.867 22.863 1.00 11.50 85 THR A C 1
ATOM 750 O O . THR A 1 95 ? 31.310 17.999 21.756 1.00 11.56 85 THR A O 1
ATOM 754 N N . PRO A 1 96 ? 29.581 17.276 22.922 1.00 12.34 86 PRO A N 1
ATOM 755 C CA . PRO A 1 96 ? 28.887 16.875 21.676 1.00 12.88 86 PRO A CA 1
ATOM 756 C C . PRO A 1 96 ? 28.711 18.006 20.727 1.00 12.54 86 PRO A C 1
ATOM 757 O O . PRO A 1 96 ? 28.898 17.831 19.499 1.00 12.96 86 PRO A O 1
ATOM 761 N N A GLU A 1 97 ? 28.330 19.186 21.181 0.65 13.54 87 GLU A N 1
ATOM 762 N N B GLU A 1 97 ? 28.434 19.219 21.181 0.35 13.99 87 GLU A N 1
ATOM 763 C CA A GLU A 1 97 ? 28.201 20.349 20.303 0.65 15.45 87 GLU A CA 1
ATOM 764 C CA B GLU A 1 97 ? 28.301 20.370 20.275 0.35 15.41 87 GLU A CA 1
ATOM 765 C C A GLU A 1 97 ? 29.539 20.694 19.650 0.65 14.11 87 GLU A C 1
ATOM 766 C C B GLU A 1 97 ? 29.617 20.705 19.618 0.35 13.80 87 GLU A C 1
ATOM 767 O O A GLU A 1 97 ? 29.531 21.023 18.460 0.65 14.17 87 GLU A O 1
ATOM 768 O O B GLU A 1 97 ? 29.673 21.022 18.449 0.35 15.24 87 GLU A O 1
ATOM 776 N N . GLU A 1 98 ? 30.656 20.688 20.394 1.00 12.46 88 GLU A N 1
ATOM 777 C CA . GLU A 1 98 ? 31.926 20.949 19.813 1.00 12.99 88 GLU A CA 1
ATOM 778 C C . GLU A 1 98 ? 32.234 19.960 18.727 1.00 10.80 88 GLU A C 1
ATOM 779 O O . GLU A 1 98 ? 32.813 20.316 17.700 1.00 12.18 88 GLU A O 1
ATOM 790 N N . ILE A 1 99 ? 31.954 18.687 18.942 1.00 10.43 89 ILE A N 1
ATOM 791 C CA . ILE A 1 99 ? 32.280 17.656 17.968 1.00 9.86 89 ILE A CA 1
ATOM 792 C C . ILE A 1 99 ? 31.485 17.869 16.714 1.00 9.67 89 ILE A C 1
ATOM 793 O O . ILE A 1 99 ? 32.026 17.829 15.588 1.00 10.15 89 ILE A O 1
ATOM 798 N N . VAL A 1 100 ? 30.187 18.097 16.829 1.00 10.06 90 VAL A N 1
ATOM 799 C CA . VAL A 1 100 ? 29.339 18.317 15.652 1.00 10.73 90 VAL A CA 1
ATOM 800 C C . VAL A 1 100 ? 29.759 19.538 14.915 1.00 10.65 90 VAL A C 1
ATOM 801 O O . VAL A 1 100 ? 29.863 19.508 13.654 1.00 11.01 90 VAL A O 1
ATOM 805 N N . GLU A 1 101 ? 30.058 20.639 15.594 1.00 10.68 91 GLU A N 1
ATOM 806 C CA . GLU A 1 101 ? 30.455 21.830 14.887 1.00 11.28 91 GLU A CA 1
ATOM 807 C C . GLU A 1 101 ? 31.770 21.713 14.232 1.00 10.69 91 GLU A C 1
ATOM 808 O O . GLU A 1 101 ? 32.043 22.253 13.146 1.00 11.13 91 GLU A O 1
ATOM 814 N N . ARG A 1 102 ? 32.718 20.954 14.826 1.00 10.37 92 ARG A N 1
ATOM 815 C CA . ARG A 1 102 ? 34.005 20.726 14.225 1.00 10.84 92 ARG A CA 1
ATOM 816 C C . ARG A 1 102 ? 33.876 19.836 12.978 1.00 9.52 92 ARG A C 1
ATOM 817 O O . ARG A 1 102 ? 34.559 20.066 11.960 1.00 10.37 92 ARG A O 1
ATOM 825 N N . ALA A 1 103 ? 32.992 18.863 13.050 1.00 9.33 93 ALA A N 1
ATOM 826 C CA . ALA A 1 103 ? 32.675 18.052 11.868 1.00 9.60 93 ALA A CA 1
ATOM 827 C C . ALA A 1 103 ? 32.093 18.955 10.766 1.00 9.42 93 ALA A C 1
ATOM 828 O O . ALA A 1 103 ? 32.464 18.801 9.595 1.00 9.58 93 ALA A O 1
ATOM 830 N N . ARG A 1 104 ? 31.169 19.859 11.130 1.00 9.41 94 ARG A N 1
ATOM 831 C CA . ARG A 1 104 ? 30.585 20.728 10.119 1.00 9.52 94 ARG A CA 1
ATOM 832 C C . ARG A 1 104 ? 31.672 21.552 9.441 1.00 9.37 94 ARG A C 1
ATOM 833 O O . ARG A 1 104 ? 31.640 21.753 8.232 1.00 9.75 94 ARG A O 1
ATOM 841 N N . LEU A 1 105 ? 32.646 22.053 10.218 1.00 8.94 95 LEU A N 1
ATOM 842 C CA . LEU A 1 105 ? 33.738 22.796 9.643 1.00 9.54 95 LEU A CA 1
ATOM 843 C C . LEU A 1 105 ? 34.531 21.979 8.640 1.00 9.17 95 LEU A C 1
ATOM 844 O O . LEU A 1 105 ? 34.932 22.419 7.574 1.00 9.80 95 LEU A O 1
ATOM 849 N N . ALA A 1 106 ? 34.780 20.683 8.987 1.00 9.22 96 ALA A N 1
ATOM 850 C CA . ALA A 1 106 ? 35.479 19.817 8.032 1.00 9.42 96 ALA A CA 1
ATOM 851 C C . ALA A 1 106 ? 34.670 19.614 6.761 1.00 9.10 96 ALA A C 1
ATOM 852 O O . ALA A 1 106 ? 35.248 19.632 5.676 1.00 10.18 96 ALA A O 1
ATOM 854 N N . VAL A 1 107 ? 33.359 19.450 6.861 1.00 9.02 97 VAL A N 1
ATOM 855 C CA . VAL A 1 107 ? 32.517 19.326 5.655 1.00 10.18 97 VAL A CA 1
ATOM 856 C C . VAL A 1 107 ? 32.559 20.637 4.873 1.00 10.04 97 VAL A C 1
ATOM 857 O O . VAL A 1 107 ? 32.632 20.600 3.635 1.00 10.59 97 VAL A O 1
ATOM 861 N N . GLN A 1 108 ? 32.544 21.778 5.529 1.00 9.45 98 GLN A N 1
ATOM 862 C CA . GLN A 1 108 ? 32.721 23.040 4.849 1.00 9.60 98 GLN A CA 1
ATOM 863 C C . GLN A 1 108 ? 34.037 23.138 4.090 1.00 10.35 98 GLN A C 1
ATOM 864 O O . GLN A 1 108 ? 34.101 23.787 3.036 1.00 10.61 98 GLN A O 1
ATOM 870 N N . PHE A 1 109 ? 35.073 22.495 4.607 1.00 10.00 99 PHE A N 1
ATOM 871 C CA . PHE A 1 109 ? 36.378 22.423 3.987 1.00 11.48 99 PHE A CA 1
ATOM 872 C C . PHE A 1 109 ? 36.478 21.351 2.924 1.00 12.64 99 PHE A C 1
ATOM 873 O O . PHE A 1 109 ? 37.582 21.281 2.316 1.00 15.08 99 PHE A O 1
ATOM 881 N N . GLY A 1 110 ? 35.440 20.593 2.692 1.00 12.88 100 GLY A N 1
ATOM 882 C CA . GLY A 1 110 ? 35.417 19.594 1.601 1.00 15.15 100 GLY A CA 1
ATOM 883 C C . GLY A 1 110 ? 35.580 18.163 2.053 1.00 15.00 100 GLY A C 1
ATOM 884 O O . GLY A 1 110 ? 35.600 17.283 1.155 1.00 16.62 100 GLY A O 1
ATOM 885 N N . ALA A 1 111 ? 35.653 17.854 3.335 1.00 13.11 101 ALA A N 1
ATOM 886 C CA . ALA A 1 111 ? 35.722 16.424 3.740 1.00 12.60 101 ALA A CA 1
ATOM 887 C C . ALA A 1 111 ? 34.402 15.766 3.409 1.00 11.70 101 ALA A C 1
ATOM 888 O O . ALA A 1 111 ? 33.338 16.189 3.683 1.00 14.47 101 ALA A O 1
ATOM 890 N N . LYS A 1 112 ? 34.619 14.513 2.826 1.00 12.34 102 LYS A N 1
ATOM 891 C CA A LYS A 1 112 ? 33.464 13.683 2.494 0.50 12.56 102 LYS A CA 1
ATOM 892 C CA B LYS A 1 112 ? 33.538 13.652 2.451 0.50 11.17 102 LYS A CA 1
ATOM 893 C C . LYS A 1 112 ? 33.263 12.491 3.395 1.00 10.52 102 LYS A C 1
ATOM 894 O O . LYS A 1 112 ? 32.240 11.824 3.345 1.00 11.00 102 LYS A O 1
ATOM 905 N N . THR A 1 113 ? 34.236 12.267 4.329 1.00 9.82 103 THR A N 1
ATOM 906 C CA . THR A 1 113 ? 34.123 11.319 5.429 1.00 9.02 103 THR A CA 1
ATOM 907 C C . THR A 1 113 ? 34.609 12.036 6.689 1.00 9.05 103 THR A C 1
ATOM 908 O O . THR A 1 113 ? 35.680 12.685 6.656 1.00 9.38 103 THR A O 1
ATOM 912 N N . ILE A 1 114 ? 33.892 11.857 7.772 1.00 8.73 104 ILE A N 1
ATOM 913 C CA . ILE A 1 114 ? 34.299 12.284 9.123 1.00 8.47 104 ILE A CA 1
ATOM 914 C C . ILE A 1 114 ? 34.608 11.002 9.903 1.00 8.56 104 ILE A C 1
ATOM 915 O O . ILE A 1 114 ? 33.748 10.108 9.979 1.00 8.93 104 ILE A O 1
ATOM 920 N N . VAL A 1 115 ? 35.787 10.947 10.489 1.00 8.42 105 VAL A N 1
ATOM 921 C CA . VAL A 1 115 ? 36.207 9.882 11.386 1.00 8.29 105 VAL A CA 1
ATOM 922 C C . VAL A 1 115 ? 36.183 10.393 12.812 1.00 8.17 105 VAL A C 1
ATOM 923 O O . VAL A 1 115 ? 36.820 11.387 13.114 1.00 9.67 105 VAL A O 1
ATOM 927 N N . LEU A 1 116 ? 35.421 9.719 13.657 1.00 8.30 106 LEU A N 1
ATOM 928 C CA . LEU A 1 116 ? 35.376 10.021 15.108 1.00 8.34 106 LEU A CA 1
ATOM 929 C C . LEU A 1 116 ? 36.215 8.964 15.828 1.00 8.77 106 LEU A C 1
ATOM 930 O O . LEU A 1 116 ? 35.838 7.794 15.751 1.00 9.47 106 LEU A O 1
ATOM 935 N N . GLN A 1 117 ? 37.289 9.378 16.468 1.00 8.32 107 GLN A N 1
ATOM 936 C CA . GLN A 1 117 ? 38.181 8.469 17.158 1.00 8.43 107 GLN A CA 1
ATOM 937 C C . GLN A 1 117 ? 38.341 8.925 18.558 1.00 8.62 107 GLN A C 1
ATOM 938 O O . GLN A 1 117 ? 38.427 10.120 18.865 1.00 9.26 107 GLN A O 1
ATOM 944 N N . SER A 1 118 ? 38.507 7.949 19.480 1.00 8.86 108 SER A N 1
ATOM 945 C CA . SER A 1 118 ? 38.771 8.277 20.874 1.00 8.73 108 SER A CA 1
ATOM 946 C C . SER A 1 118 ? 39.476 7.122 21.529 1.00 9.15 108 SER A C 1
ATOM 947 O O . SER A 1 118 ? 39.503 5.994 21.027 1.00 10.06 108 SER A O 1
ATOM 950 N N . GLY A 1 119 ? 39.984 7.398 22.749 1.00 9.06 109 GLY A N 1
ATOM 951 C CA . GLY A 1 119 ? 40.196 6.313 23.699 1.00 9.60 109 GLY A CA 1
ATOM 952 C C . GLY A 1 119 ? 38.892 5.589 23.973 1.00 9.30 109 GLY A C 1
ATOM 953 O O . GLY A 1 119 ? 37.786 6.095 23.642 1.00 9.97 109 GLY A O 1
ATOM 954 N N . GLU A 1 120 ? 38.943 4.435 24.629 1.00 9.71 110 GLU A N 1
ATOM 955 C CA . GLU A 1 120 ? 37.730 3.784 25.075 1.00 9.37 110 GLU A CA 1
ATOM 956 C C . GLU A 1 120 ? 37.190 4.518 26.296 1.00 9.57 110 GLU A C 1
ATOM 957 O O . GLU A 1 120 ? 37.434 4.136 27.465 1.00 11.00 110 GLU A O 1
ATOM 963 N N . ASP A 1 121 ? 36.421 5.568 26.028 1.00 9.78 111 ASP A N 1
ATOM 964 C CA . ASP A 1 121 ? 35.933 6.507 27.050 1.00 10.43 111 ASP A CA 1
ATOM 965 C C . ASP A 1 121 ? 34.475 6.205 27.317 1.00 11.53 111 ASP A C 1
ATOM 966 O O . ASP A 1 121 ? 33.597 6.509 26.504 1.00 11.48 111 ASP A O 1
ATOM 971 N N . PRO A 1 122 ? 34.150 5.600 28.471 1.00 11.34 112 PRO A N 1
ATOM 972 C CA . PRO A 1 122 ? 32.755 5.266 28.760 1.00 12.16 112 PRO A CA 1
ATOM 973 C C . PRO A 1 122 ? 31.715 6.392 28.677 1.00 11.76 112 PRO A C 1
ATOM 974 O O . PRO A 1 122 ? 30.541 6.101 28.484 1.00 12.91 112 PRO A O 1
ATOM 978 N N . TYR A 1 123 ? 32.160 7.619 28.898 1.00 11.27 113 TYR A N 1
ATOM 979 C CA . TYR A 1 123 ? 31.195 8.700 29.051 1.00 11.67 113 TYR A CA 1
ATOM 980 C C . TYR A 1 123 ? 30.201 8.801 27.919 1.00 11.95 113 TYR A C 1
ATOM 981 O O . TYR A 1 123 ? 29.030 9.125 28.100 1.00 15.27 113 TYR A O 1
ATOM 990 N N . TYR A 1 124 ? 30.673 8.587 26.687 1.00 11.27 114 TYR A N 1
ATOM 991 C CA . TYR A 1 124 ? 29.873 8.814 25.482 1.00 13.18 114 TYR A CA 1
ATOM 992 C C . TYR A 1 124 ? 28.998 7.636 25.108 1.00 13.06 114 TYR A C 1
ATOM 993 O O . TYR A 1 124 ? 28.207 7.727 24.166 1.00 13.26 114 TYR A O 1
ATOM 1002 N N . MET A 1 125 ? 29.233 6.485 25.761 1.00 11.54 115 MET A N 1
ATOM 1003 C CA . MET A 1 125 ? 28.804 5.233 25.152 1.00 12.43 115 MET A CA 1
ATOM 1004 C C . MET A 1 125 ? 27.520 4.679 25.731 1.00 13.06 115 MET A C 1
ATOM 1005 O O . MET A 1 125 ? 27.437 4.488 26.951 1.00 14.96 115 MET A O 1
ATOM 1010 N N . PRO A 1 126 ? 26.491 4.314 24.960 1.00 12.21 116 PRO A N 1
ATOM 1011 C CA . PRO A 1 126 ? 26.426 4.460 23.497 1.00 12.14 116 PRO A CA 1
ATOM 1012 C C . PRO A 1 126 ? 25.699 5.708 23.031 1.00 12.15 116 PRO A C 1
ATOM 1013 O O . PRO A 1 126 ? 25.783 6.045 21.840 1.00 12.66 116 PRO A O 1
ATOM 1017 N N . ASP A 1 127 ? 24.888 6.347 23.870 1.00 12.64 117 ASP A N 1
ATOM 1018 C CA . ASP A 1 127 ? 23.883 7.282 23.374 1.00 13.49 117 ASP A CA 1
ATOM 1019 C C . ASP A 1 127 ? 24.430 8.561 22.921 1.00 13.41 117 ASP A C 1
ATOM 1020 O O . ASP A 1 127 ? 23.843 9.192 21.970 1.00 14.21 117 ASP A O 1
ATOM 1025 N N . VAL A 1 128 ? 25.469 9.120 23.518 1.00 12.61 118 VAL A N 1
ATOM 1026 C CA . VAL A 1 128 ? 26.028 10.419 23.074 1.00 12.99 118 VAL A CA 1
ATOM 1027 C C . VAL A 1 128 ? 26.582 10.221 21.674 1.00 11.79 118 VAL A C 1
ATOM 1028 O O . VAL A 1 128 ? 26.363 11.075 20.793 1.00 12.80 118 VAL A O 1
ATOM 1032 N N . ILE A 1 129 ? 27.319 9.143 21.460 1.00 11.24 119 ILE A N 1
ATOM 1033 C CA . ILE A 1 129 ? 27.787 8.834 20.117 1.00 11.08 119 ILE A CA 1
ATOM 1034 C C . ILE A 1 129 ? 26.663 8.788 19.125 1.00 10.67 119 ILE A C 1
ATOM 1035 O O . ILE A 1 129 ? 26.743 9.348 18.029 1.00 11.29 119 ILE A O 1
ATOM 1040 N N . SER A 1 130 ? 25.591 8.065 19.454 1.00 11.06 120 SER A N 1
ATOM 1041 C CA . SER A 1 130 ? 24.452 7.991 18.533 1.00 11.57 120 SER A CA 1
ATOM 1042 C C . SER A 1 130 ? 23.947 9.364 18.161 1.00 11.80 120 SER A C 1
ATOM 1043 O O . SER A 1 130 ? 23.640 9.656 16.977 1.00 12.64 120 SER A O 1
ATOM 1046 N N . ASP A 1 131 ? 23.802 10.213 19.151 1.00 11.66 121 ASP A N 1
ATOM 1047 C CA . ASP A 1 131 ? 23.307 11.529 18.871 1.00 12.93 121 ASP A CA 1
ATOM 1048 C C . ASP A 1 131 ? 24.229 12.323 17.964 1.00 12.33 121 ASP A C 1
ATOM 1049 O O . ASP A 1 131 ? 23.779 13.040 17.041 1.00 13.58 121 ASP A O 1
ATOM 1054 N N . ILE A 1 132 ? 25.538 12.269 18.199 1.00 11.22 122 ILE A N 1
ATOM 1055 C CA . ILE A 1 132 ? 26.498 12.954 17.359 1.00 11.01 122 ILE A CA 1
ATOM 1056 C C . ILE A 1 132 ? 26.476 12.434 15.956 1.00 10.68 122 ILE A C 1
ATOM 1057 O O . ILE A 1 132 ? 26.506 13.190 14.979 1.00 11.42 122 ILE A O 1
ATOM 1062 N N . VAL A 1 133 ? 26.451 11.114 15.794 1.00 10.63 123 VAL A N 1
ATOM 1063 C CA . VAL A 1 133 ? 26.412 10.495 14.483 1.00 10.56 123 VAL A CA 1
ATOM 1064 C C . VAL A 1 133 ? 25.189 10.993 13.705 1.00 10.92 123 VAL A C 1
ATOM 1065 O O . VAL A 1 133 ? 25.302 11.333 12.519 1.00 11.57 123 VAL A O 1
ATOM 1069 N N . LYS A 1 134 ? 24.043 11.003 14.360 1.00 11.00 124 LYS A N 1
ATOM 1070 C CA . LYS A 1 134 ? 22.827 11.436 13.654 1.00 12.63 124 LYS A CA 1
ATOM 1071 C C . LYS A 1 134 ? 23.020 12.868 13.149 1.00 11.79 124 LYS A C 1
ATOM 1072 O O . LYS A 1 134 ? 22.589 13.183 12.024 1.00 13.26 124 LYS A O 1
ATOM 1078 N N . GLU A 1 135 ? 23.569 13.747 13.953 1.00 11.63 125 GLU A N 1
ATOM 1079 C CA . GLU A 1 135 ? 23.743 15.141 13.511 1.00 12.30 125 GLU A CA 1
ATOM 1080 C C . GLU A 1 135 ? 24.704 15.287 12.381 1.00 11.45 125 GLU A C 1
ATOM 1081 O O . GLU A 1 135 ? 24.504 16.063 11.426 1.00 13.89 125 GLU A O 1
ATOM 1087 N N . ILE A 1 136 ? 25.798 14.532 12.399 1.00 10.86 126 ILE A N 1
ATOM 1088 C CA . ILE A 1 136 ? 26.770 14.610 11.338 1.00 11.10 126 ILE A CA 1
ATOM 1089 C C . ILE A 1 136 ? 26.239 14.030 10.035 1.00 11.04 126 ILE A C 1
ATOM 1090 O O . ILE A 1 136 ? 26.470 14.556 8.945 1.00 11.76 126 ILE A O 1
ATOM 1095 N N . LYS A 1 137 ? 25.474 12.944 10.162 1.00 11.06 127 LYS A N 1
ATOM 1096 C CA . LYS A 1 137 ? 24.882 12.346 8.966 1.00 11.29 127 LYS A CA 1
ATOM 1097 C C . LYS A 1 137 ? 23.960 13.282 8.238 1.00 12.00 127 LYS A C 1
ATOM 1098 O O . LYS A 1 137 ? 23.841 13.168 6.995 1.00 13.45 127 LYS A O 1
ATOM 1104 N N . LYS A 1 138 ? 23.355 14.256 8.887 1.00 11.07 128 LYS A N 1
ATOM 1105 C CA . LYS A 1 138 ? 22.539 15.248 8.209 1.00 11.49 128 LYS A CA 1
ATOM 1106 C C . LYS A 1 138 ? 23.305 16.069 7.204 1.00 11.52 128 LYS A C 1
ATOM 1107 O O . LYS A 1 138 ? 22.752 16.693 6.330 1.00 13.22 128 LYS A O 1
ATOM 1113 N N A MET A 1 139 ? 24.644 16.128 7.363 0.75 11.56 129 MET A N 1
ATOM 1114 N N B MET A 1 139 ? 24.660 16.120 7.360 0.25 11.96 129 MET A N 1
ATOM 1115 C CA A MET A 1 139 ? 25.530 16.900 6.519 0.75 12.87 129 MET A CA 1
ATOM 1116 C CA B MET A 1 139 ? 25.574 16.870 6.482 0.25 12.61 129 MET A CA 1
ATOM 1117 C C A MET A 1 139 ? 25.832 16.202 5.211 0.75 13.34 129 MET A C 1
ATOM 1118 C C B MET A 1 139 ? 25.879 16.160 5.202 0.25 12.76 129 MET A C 1
ATOM 1119 O O A MET A 1 139 ? 26.538 16.782 4.377 0.75 16.06 129 MET A O 1
ATOM 1120 O O B MET A 1 139 ? 26.544 16.726 4.353 0.25 16.02 129 MET A O 1
ATOM 1129 N N . GLY A 1 140 ? 25.321 14.962 5.019 1.00 12.88 130 GLY A N 1
ATOM 1130 C CA . GLY A 1 140 ? 25.491 14.293 3.703 1.00 14.22 130 GLY A CA 1
ATOM 1131 C C . GLY A 1 140 ? 26.895 13.746 3.433 1.00 12.75 130 GLY A C 1
ATOM 1132 O O . GLY A 1 140 ? 27.307 13.694 2.270 1.00 14.74 130 GLY A O 1
ATOM 1133 N N . VAL A 1 141 ? 27.545 13.281 4.461 1.00 11.59 131 VAL A N 1
ATOM 1134 C CA . VAL A 1 141 ? 28.870 12.681 4.414 1.00 10.87 131 VAL A CA 1
ATOM 1135 C C . VAL A 1 141 ? 28.843 11.317 5.049 1.00 10.00 131 VAL A C 1
ATOM 1136 O O . VAL A 1 141 ? 27.940 10.939 5.782 1.00 11.81 131 VAL A O 1
ATOM 1140 N N . ALA A 1 142 ? 29.923 10.560 4.770 1.00 9.92 132 ALA A N 1
ATOM 1141 C CA . ALA A 1 142 ? 30.126 9.277 5.457 1.00 9.72 132 ALA A CA 1
ATOM 1142 C C . ALA A 1 142 ? 30.651 9.541 6.885 1.00 9.15 132 ALA A C 1
ATOM 1143 O O . ALA A 1 142 ? 31.414 10.496 7.105 1.00 9.50 132 ALA A O 1
ATOM 1145 N N . VAL A 1 143 ? 30.252 8.648 7.774 1.00 9.29 133 VAL A N 1
ATOM 1146 C CA . VAL A 1 143 ? 30.729 8.694 9.139 1.00 9.47 133 VAL A CA 1
ATOM 1147 C C . VAL A 1 143 ? 31.425 7.377 9.470 1.00 9.02 133 VAL A C 1
ATOM 1148 O O . VAL A 1 143 ? 30.823 6.280 9.302 1.00 10.09 133 VAL A O 1
ATOM 1152 N N . THR A 1 144 ? 32.679 7.447 9.933 1.00 8.56 134 THR A N 1
ATOM 1153 C CA . THR A 1 144 ? 33.460 6.327 10.372 1.00 8.00 134 THR A CA 1
ATOM 1154 C C . THR A 1 144 ? 33.716 6.472 11.862 1.00 8.38 134 THR A C 1
ATOM 1155 O O . THR A 1 144 ? 34.083 7.555 12.327 1.00 9.44 134 THR A O 1
ATOM 1159 N N . LEU A 1 145 ? 33.523 5.389 12.602 1.00 8.20 135 LEU A N 1
ATOM 1160 C CA . LEU A 1 145 ? 33.819 5.367 14.033 1.00 8.28 135 LEU A CA 1
ATOM 1161 C C . LEU A 1 145 ? 35.047 4.542 14.309 1.00 8.86 135 LEU A C 1
ATOM 1162 O O . LEU A 1 145 ? 35.291 3.528 13.663 1.00 9.41 135 LEU A O 1
ATOM 1167 N N . SER A 1 146 ? 35.830 4.990 15.308 1.00 8.18 136 SER A N 1
ATOM 1168 C CA . SER A 1 146 ? 37.022 4.243 15.726 1.00 8.39 136 SER A CA 1
ATOM 1169 C C . SER A 1 146 ? 37.121 4.421 17.255 1.00 8.38 136 SER A C 1
ATOM 1170 O O . SER A 1 146 ? 37.850 5.233 17.764 1.00 8.92 136 SER A O 1
ATOM 1173 N N . LEU A 1 147 ? 36.279 3.621 17.956 1.00 8.83 137 LEU A N 1
ATOM 1174 C CA . LEU A 1 147 ? 36.001 3.817 19.387 1.00 8.87 137 LEU A CA 1
ATOM 1175 C C . LEU A 1 147 ? 36.469 2.634 20.209 1.00 9.33 137 LEU A C 1
ATOM 1176 O O . LEU A 1 147 ? 36.295 2.641 21.429 1.00 9.77 137 LEU A O 1
ATOM 1181 N N . GLY A 1 148 ? 37.041 1.595 19.594 1.00 8.90 138 GLY A N 1
ATOM 1182 C CA . GLY A 1 148 ? 37.485 0.421 20.347 1.00 9.28 138 GLY A CA 1
ATOM 1183 C C . GLY A 1 148 ? 36.415 -0.664 20.412 1.00 9.32 138 GLY A C 1
ATOM 1184 O O . GLY A 1 148 ? 35.511 -0.767 19.581 1.00 9.65 138 GLY A O 1
ATOM 1185 N N . GLU A 1 149 ? 36.600 -1.504 21.454 1.00 9.27 139 GLU A N 1
ATOM 1186 C CA . GLU A 1 149 ? 35.770 -2.683 21.666 1.00 10.05 139 GLU A CA 1
ATOM 1187 C C . GLU A 1 149 ? 34.595 -2.386 22.608 1.00 9.95 139 GLU A C 1
ATOM 1188 O O . GLU A 1 149 ? 34.818 -1.947 23.721 1.00 11.67 139 GLU A O 1
ATOM 1194 N N . TRP A 1 150 ? 33.398 -2.663 22.111 1.00 10.19 140 TRP A N 1
ATOM 1195 C CA . TRP A 1 150 ? 32.189 -2.414 22.877 1.00 11.46 140 TRP A CA 1
ATOM 1196 C C . TRP A 1 150 ? 31.211 -3.544 22.612 1.00 12.18 140 TRP A C 1
ATOM 1197 O O . TRP A 1 150 ? 31.367 -4.301 21.659 1.00 13.49 140 TRP A O 1
ATOM 1208 N N . PRO A 1 151 ? 30.125 -3.638 23.417 1.00 12.95 141 PRO A N 1
ATOM 1209 C CA . PRO A 1 151 ? 29.132 -4.693 23.155 1.00 13.86 141 PRO A CA 1
ATOM 1210 C C . PRO A 1 151 ? 28.474 -4.536 21.832 1.00 15.03 141 PRO A C 1
ATOM 1211 O O . PRO A 1 151 ? 28.303 -3.455 21.271 1.00 13.67 141 PRO A O 1
ATOM 1215 N N . ARG A 1 152 ? 27.974 -5.690 21.292 1.00 14.64 142 ARG A N 1
ATOM 1216 C CA A ARG A 1 152 ? 27.241 -5.749 20.107 0.50 14.53 142 ARG A CA 1
ATOM 1217 C CA B ARG A 1 152 ? 27.280 -5.705 20.057 0.50 15.30 142 ARG A CA 1
ATOM 1218 C C . ARG A 1 152 ? 26.130 -4.687 20.059 1.00 14.02 142 ARG A C 1
ATOM 1219 O O . ARG A 1 152 ? 25.884 -4.040 19.038 1.00 15.16 142 ARG A O 1
ATOM 1234 N N . GLU A 1 153 ? 25.414 -4.561 21.163 1.00 14.22 143 GLU A N 1
ATOM 1235 C CA A GLU A 1 153 ? 24.289 -3.619 21.220 0.50 12.00 143 GLU A CA 1
ATOM 1236 C CA B GLU A 1 153 ? 24.317 -3.649 21.199 0.20 12.76 143 GLU A CA 1
ATOM 1237 C C . GLU A 1 153 ? 24.727 -2.208 20.900 1.00 13.44 143 GLU A C 1
ATOM 1238 O O . GLU A 1 153 ? 23.964 -1.446 20.302 1.00 14.44 143 GLU A O 1
ATOM 1249 N N . TYR A 1 154 ? 25.943 -1.828 21.345 1.00 12.69 144 TYR A N 1
ATOM 1250 C CA . TYR A 1 154 ? 26.430 -0.462 21.048 1.00 12.21 144 TYR A CA 1
ATOM 1251 C C . TYR A 1 154 ? 26.671 -0.307 19.556 1.00 11.89 144 TYR A C 1
ATOM 1252 O O . TYR A 1 154 ? 26.246 0.655 18.910 1.00 12.02 144 TYR A O 1
ATOM 1261 N N . TYR A 1 155 ? 27.380 -1.305 18.991 1.00 11.65 145 TYR A N 1
ATOM 1262 C CA . TYR A 1 155 ? 27.618 -1.270 17.541 1.00 11.48 145 TYR A CA 1
ATOM 1263 C C . TYR A 1 155 ? 26.317 -1.237 16.730 1.00 13.04 145 TYR A C 1
ATOM 1264 O O . TYR A 1 155 ? 26.221 -0.577 15.707 1.00 12.56 145 TYR A O 1
ATOM 1273 N N . GLU A 1 156 ? 25.290 -1.955 17.202 1.00 12.82 146 GLU A N 1
ATOM 1274 C CA A GLU A 1 156 ? 24.001 -1.938 16.533 0.50 14.27 146 GLU A CA 1
ATOM 1275 C CA B GLU A 1 156 ? 23.999 -1.938 16.534 0.50 14.48 146 GLU A CA 1
ATOM 1276 C C . GLU A 1 156 ? 23.343 -0.554 16.611 1.00 12.83 146 GLU A C 1
ATOM 1277 O O . GLU A 1 156 ? 22.822 -0.066 15.605 1.00 14.24 146 GLU A O 1
ATOM 1285 N N . LYS A 1 157 ? 23.373 0.044 17.803 1.00 12.73 147 LYS A N 1
ATOM 1286 C CA . LYS A 1 157 ? 22.802 1.376 17.960 1.00 14.03 147 LYS A CA 1
ATOM 1287 C C . LYS A 1 157 ? 23.484 2.369 17.036 1.00 12.37 147 LYS A C 1
ATOM 1288 O O . LYS A 1 157 ? 22.854 3.228 16.446 1.00 13.45 147 LYS A O 1
ATOM 1294 N N . TRP A 1 158 ? 24.817 2.287 16.917 1.00 11.48 148 TRP A N 1
ATOM 1295 C CA . TRP A 1 158 ? 25.541 3.241 16.093 1.00 11.16 148 TRP A CA 1
ATOM 1296 C C . TRP A 1 158 ? 25.280 3.066 14.625 1.00 11.80 148 TRP A C 1
ATOM 1297 O O . TRP A 1 158 ? 25.223 4.007 13.850 1.00 12.39 148 TRP A O 1
ATOM 1308 N N . LYS A 1 159 ? 25.067 1.801 14.232 1.00 12.00 149 LYS A N 1
ATOM 1309 C CA . LYS A 1 159 ? 24.703 1.502 12.834 1.00 12.93 149 LYS A CA 1
ATOM 1310 C C . LYS A 1 159 ? 23.269 2.057 12.551 1.00 13.66 149 LYS A C 1
ATOM 1311 O O . LYS A 1 159 ? 23.051 2.720 11.517 1.00 14.66 149 LYS A O 1
ATOM 1317 N N . GLU A 1 160 ? 22.348 1.880 13.474 1.00 13.56 150 GLU A N 1
ATOM 1318 C CA . GLU A 1 160 ? 21.002 2.453 13.303 1.00 15.12 150 GLU A CA 1
ATOM 1319 C C . GLU A 1 160 ? 21.052 3.953 13.258 1.00 15.47 150 GLU A C 1
ATOM 1320 O O . GLU A 1 160 ? 20.254 4.592 12.554 1.00 18.26 150 GLU A O 1
ATOM 1326 N N . ALA A 1 161 ? 21.974 4.607 14.006 1.00 14.07 151 ALA A N 1
ATOM 1327 C CA . ALA A 1 161 ? 22.128 6.011 14.028 1.00 14.15 151 ALA A CA 1
ATOM 1328 C C . ALA A 1 161 ? 22.689 6.584 12.696 1.00 13.97 151 ALA A C 1
ATOM 1329 O O . ALA A 1 161 ? 22.612 7.790 12.474 1.00 16.65 151 ALA A O 1
ATOM 1331 N N . GLY A 1 162 ? 23.244 5.720 11.906 1.00 13.35 152 GLY A N 1
ATOM 1332 C CA . GLY A 1 162 ? 23.713 6.080 10.582 1.00 13.68 152 GLY A CA 1
ATOM 1333 C C . GLY A 1 162 ? 25.212 5.900 10.308 1.00 12.63 152 GLY A C 1
ATOM 1334 O O . GLY A 1 162 ? 25.662 6.256 9.221 1.00 13.32 152 GLY A O 1
ATOM 1335 N N . ALA A 1 163 ? 25.985 5.359 11.255 1.00 11.49 153 ALA A N 1
ATOM 1336 C CA . ALA A 1 163 ? 27.382 5.177 10.983 1.00 11.05 153 ALA A CA 1
ATOM 1337 C C . ALA A 1 163 ? 27.630 4.251 9.775 1.00 11.19 153 ALA A C 1
ATOM 1338 O O . ALA A 1 163 ? 26.909 3.252 9.642 1.00 13.16 153 ALA A O 1
ATOM 1340 N N . ASP A 1 164 ? 28.584 4.564 8.957 1.00 10.25 154 ASP A N 1
ATOM 1341 C CA . ASP A 1 164 ? 28.860 3.831 7.735 1.00 10.36 154 ASP A CA 1
ATOM 1342 C C . ASP A 1 164 ? 29.996 2.822 7.901 1.00 10.82 154 ASP A C 1
ATOM 1343 O O . ASP A 1 164 ? 29.981 1.745 7.265 1.00 11.55 154 ASP A O 1
ATOM 1348 N N . ARG A 1 165 ? 31.050 3.173 8.654 1.00 9.50 155 ARG A N 1
ATOM 1349 C CA . ARG A 1 165 ? 32.262 2.416 8.703 1.00 9.08 155 ARG A CA 1
ATOM 1350 C C . ARG A 1 165 ? 32.767 2.363 10.136 1.00 8.80 155 ARG A C 1
ATOM 1351 O O . ARG A 1 165 ? 32.442 3.202 10.950 1.00 9.23 155 ARG A O 1
ATOM 1359 N N . TYR A 1 166 ? 33.629 1.354 10.400 1.00 8.93 156 TYR A N 1
ATOM 1360 C CA . TYR A 1 166 ? 34.234 1.242 11.712 1.00 9.05 156 TYR A CA 1
ATOM 1361 C C . T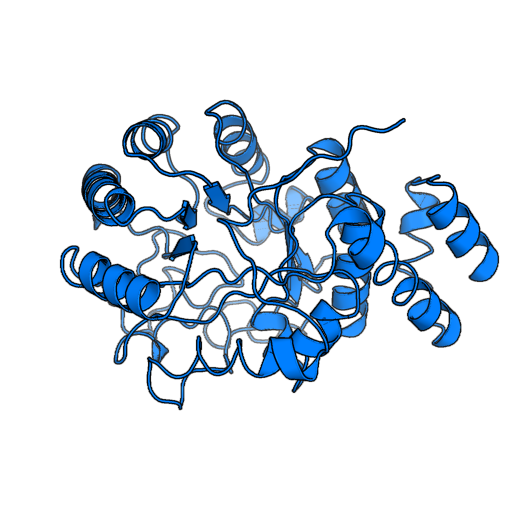YR A 1 166 ? 35.649 0.764 11.554 1.00 9.47 156 TYR A C 1
ATOM 1362 O O . TYR A 1 166 ? 35.881 -0.224 10.816 1.00 11.05 156 TYR A O 1
ATOM 1371 N N . LEU A 1 167 ? 36.603 1.447 12.178 1.00 9.55 157 LEU A N 1
ATOM 1372 C CA . LEU A 1 167 ? 38.007 1.079 12.170 1.00 9.72 157 LEU A CA 1
ATOM 1373 C C . LEU A 1 167 ? 38.359 0.421 13.478 1.00 10.16 157 LEU A C 1
ATOM 1374 O O . LEU A 1 167 ? 38.218 1.058 14.512 1.00 12.01 157 LEU A O 1
ATOM 1379 N N . LEU A 1 168 ? 38.855 -0.805 13.433 1.00 9.56 158 LEU A N 1
ATOM 1380 C CA . LEU A 1 168 ? 39.254 -1.523 14.645 1.00 9.60 158 LEU A CA 1
ATOM 1381 C C . LEU A 1 168 ? 40.479 -2.361 14.252 1.00 9.58 158 LEU A C 1
ATOM 1382 O O . LEU A 1 168 ? 40.356 -3.521 13.856 1.00 11.01 158 LEU A O 1
ATOM 1387 N N . ARG A 1 169 ? 41.633 -1.709 14.302 1.00 9.74 159 ARG A N 1
ATOM 1388 C CA . ARG A 1 169 ? 42.837 -2.438 13.919 1.00 10.74 159 ARG A CA 1
ATOM 1389 C C . ARG A 1 169 ? 42.950 -3.724 14.705 1.00 11.41 159 ARG A C 1
ATOM 1390 O O . ARG A 1 169 ? 42.714 -3.705 15.924 1.00 12.85 159 ARG A O 1
ATOM 1398 N N . HIS A 1 170 ? 43.346 -4.830 14.088 1.00 11.63 160 HIS A N 1
ATOM 1399 C CA . HIS A 1 170 ? 43.485 -6.070 14.836 1.00 13.23 160 HIS A CA 1
ATOM 1400 C C . HIS A 1 170 ? 44.816 -6.086 15.648 1.00 12.71 160 HIS A C 1
ATOM 1401 O O . HIS A 1 170 ? 44.934 -6.912 16.577 1.00 13.67 160 HIS A O 1
ATOM 1408 N N . GLU A 1 171 ? 45.740 -5.183 15.361 1.00 11.95 161 GLU A N 1
ATOM 1409 C CA . GLU A 1 171 ? 46.957 -4.878 16.073 1.00 12.07 161 GLU A CA 1
ATOM 1410 C C . GLU A 1 171 ? 48.102 -5.928 15.843 1.00 12.98 161 GLU A C 1
ATOM 1411 O O . GLU A 1 171 ? 49.188 -5.577 15.376 1.00 14.00 161 GLU A O 1
ATOM 1417 N N . THR A 1 172 ? 47.758 -7.162 16.181 1.00 12.68 162 THR A N 1
ATOM 1418 C CA . THR A 1 172 ? 48.586 -8.352 15.914 1.00 13.30 162 THR A CA 1
ATOM 1419 C C . THR A 1 172 ? 47.688 -9.550 15.869 1.00 13.67 162 THR A C 1
ATOM 1420 O O . THR A 1 172 ? 46.838 -9.688 16.751 1.00 14.31 162 THR A O 1
ATOM 1424 N N . ALA A 1 173 ? 47.930 -10.390 14.873 1.00 13.86 163 ALA A N 1
ATOM 1425 C CA . ALA A 1 173 ? 47.157 -11.636 14.737 1.00 14.24 163 ALA A CA 1
ATOM 1426 C C . ALA A 1 173 ? 47.806 -12.785 15.526 1.00 16.00 163 ALA A C 1
ATOM 1427 O O . ALA A 1 173 ? 47.302 -13.917 15.491 1.00 20.40 163 ALA A O 1
ATOM 1429 N N . ASN A 1 174 ? 48.850 -12.526 16.257 1.00 13.52 164 ASN A N 1
ATOM 1430 C CA . ASN A 1 174 ? 49.464 -13.562 17.176 1.00 15.02 164 ASN A CA 1
ATOM 1431 C C . ASN A 1 174 ? 48.680 -13.441 18.493 1.00 14.29 164 ASN A C 1
ATOM 1432 O O . ASN A 1 174 ? 48.792 -12.413 19.205 1.00 14.18 164 ASN A O 1
ATOM 1437 N N . PRO A 1 175 ? 47.870 -14.426 18.876 1.00 14.63 165 PRO A N 1
ATOM 1438 C CA . PRO A 1 175 ? 47.049 -14.297 20.087 1.00 14.33 165 PRO A CA 1
ATOM 1439 C C . PRO A 1 175 ? 47.855 -14.117 21.351 1.00 13.98 165 PRO A C 1
ATOM 1440 O O . PRO A 1 175 ? 47.372 -13.504 22.308 1.00 14.52 165 PRO A O 1
ATOM 1444 N N . VAL A 1 176 ? 49.021 -14.772 21.395 1.00 13.94 166 VAL A N 1
ATOM 1445 C CA . VAL A 1 176 ? 49.833 -14.678 22.555 1.00 14.20 166 VAL A CA 1
ATOM 1446 C C . VAL A 1 176 ? 50.394 -13.279 22.766 1.00 15.05 166 VAL A C 1
ATOM 1447 O O . VAL A 1 176 ? 50.284 -12.616 23.825 1.00 15.71 166 VAL A O 1
ATOM 1451 N N . LEU A 1 177 ? 51.002 -12.770 21.667 1.00 14.01 167 LEU A N 1
ATOM 1452 C CA . LEU A 1 177 ? 51.524 -11.406 21.709 1.00 13.84 167 LEU A CA 1
ATOM 1453 C C . LEU A 1 177 ? 50.393 -10.353 21.983 1.00 13.54 167 LEU A C 1
ATOM 1454 O O . LEU A 1 177 ? 50.546 -9.404 22.739 1.00 14.80 167 LEU A O 1
ATOM 1459 N N . HIS A 1 178 ? 49.243 -10.624 21.368 1.00 12.76 168 HIS A N 1
ATOM 1460 C CA . HIS A 1 178 ? 48.073 -9.731 21.517 1.00 12.20 168 HIS A CA 1
ATOM 1461 C C . HIS A 1 178 ? 47.691 -9.570 23.010 1.00 13.00 168 HIS A C 1
ATOM 1462 O O . HIS A 1 178 ? 47.488 -8.468 23.520 1.00 13.73 168 HIS A O 1
ATOM 1469 N N . ARG A 1 179 ? 47.573 -10.722 23.687 1.00 13.69 169 ARG A N 1
ATOM 1470 C CA . ARG A 1 179 ? 47.163 -10.687 25.104 1.00 14.44 169 ARG A CA 1
ATOM 1471 C C . ARG A 1 179 ? 48.216 -10.039 25.968 1.00 14.12 169 ARG A C 1
ATOM 1472 O O . ARG A 1 179 ? 47.878 -9.346 26.958 1.00 15.74 169 ARG A O 1
ATOM 1480 N N . LYS A 1 180 ? 49.484 -10.229 25.666 1.00 13.63 170 LYS A N 1
ATOM 1481 C CA . LYS A 1 180 ? 50.523 -9.591 26.410 1.00 14.15 170 LYS A CA 1
ATOM 1482 C C . LYS A 1 180 ? 50.512 -8.070 26.288 1.00 14.54 170 LYS A C 1
ATOM 1483 O O . LYS A 1 180 ? 50.753 -7.327 27.223 1.00 15.98 170 LYS A O 1
ATOM 1489 N N . LEU A 1 181 ? 50.301 -7.581 25.060 1.00 13.09 171 LEU A N 1
ATOM 1490 C CA . LEU A 1 181 ? 50.319 -6.146 24.803 1.00 13.24 171 LEU A CA 1
ATOM 1491 C C . LEU A 1 181 ? 49.005 -5.474 25.152 1.00 12.93 171 LEU A C 1
ATOM 1492 O O . LEU A 1 181 ? 49.015 -4.236 25.333 1.00 12.82 171 LEU A O 1
ATOM 1497 N N . ARG A 1 182 ? 47.913 -6.227 25.236 1.00 12.05 172 ARG A N 1
ATOM 1498 C CA . ARG A 1 182 ? 46.587 -5.665 25.408 1.00 11.87 172 ARG A CA 1
ATOM 1499 C C . ARG A 1 182 ? 45.916 -6.485 26.559 1.00 12.42 172 ARG A C 1
ATOM 1500 O O . ARG A 1 182 ? 45.009 -7.300 26.324 1.00 13.67 172 ARG A O 1
ATOM 1508 N N . PRO A 1 183 ? 46.352 -6.252 27.796 1.00 14.30 173 PRO A N 1
ATOM 1509 C CA . PRO A 1 183 ? 46.036 -7.180 28.892 1.00 14.85 173 PRO A CA 1
ATOM 1510 C C . PRO A 1 183 ? 44.631 -7.135 29.374 1.00 15.09 173 PRO A C 1
ATOM 1511 O O . PRO A 1 183 ? 44.213 -7.984 30.158 1.00 18.28 173 PRO A O 1
ATOM 1515 N N . ASP A 1 184 ? 43.818 -6.184 28.912 1.00 13.64 174 ASP A N 1
ATOM 1516 C CA . ASP A 1 184 ? 42.409 -6.101 29.218 1.00 14.29 174 ASP A CA 1
ATOM 1517 C C . ASP A 1 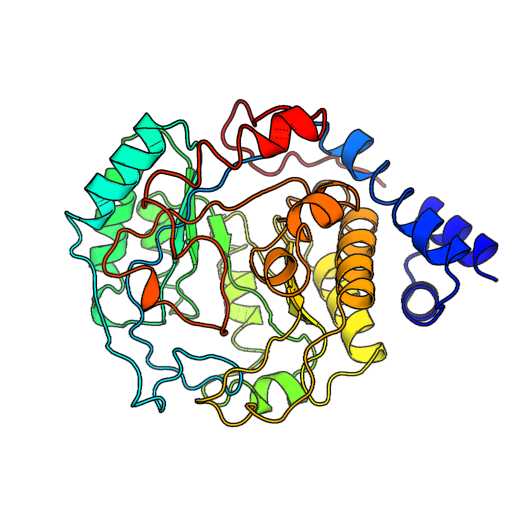184 ? 41.545 -7.027 28.384 1.00 13.80 174 ASP A C 1
ATOM 1518 O O . ASP A 1 184 ? 40.363 -7.186 28.615 1.00 16.37 174 ASP A O 1
ATOM 1523 N N . THR A 1 185 ? 42.127 -7.572 27.283 1.00 13.66 175 THR A N 1
ATOM 1524 C CA . THR A 1 185 ? 41.324 -8.199 26.277 1.00 13.84 175 THR A CA 1
ATOM 1525 C C . THR A 1 185 ? 42.125 -9.316 25.575 1.00 12.66 175 THR A C 1
ATOM 1526 O O . THR A 1 185 ? 43.041 -9.904 26.169 1.00 14.90 175 THR A O 1
ATOM 1530 N N . SER A 1 186 ? 41.715 -9.649 24.360 1.00 13.63 176 SER A N 1
ATOM 1531 C CA . SER A 1 186 ? 42.322 -10.790 23.644 1.00 13.73 176 SER A CA 1
ATOM 1532 C C . SER A 1 186 ? 42.118 -10.623 22.180 1.00 13.66 176 SER A C 1
ATOM 1533 O O . SER A 1 186 ? 41.188 -9.922 21.729 1.00 13.73 176 SER A O 1
ATOM 1536 N N . PHE A 1 187 ? 42.894 -11.370 21.375 1.00 14.47 177 PHE A N 1
ATOM 1537 C CA . PHE A 1 187 ? 42.680 -11.419 19.972 1.00 13.66 177 PHE A CA 1
ATOM 1538 C C . PHE A 1 187 ? 41.330 -11.965 19.664 1.00 14.31 177 PHE A C 1
ATOM 1539 O O . PHE A 1 187 ? 40.622 -11.516 18.743 1.00 14.05 177 PHE A O 1
ATOM 1547 N N . GLU A 1 188 ? 40.868 -13.016 20.422 1.00 14.78 178 GLU A N 1
ATOM 1548 C CA . GLU A 1 188 ? 39.554 -13.571 20.178 1.00 15.93 178 GLU A CA 1
ATOM 1549 C C . GLU A 1 188 ? 38.444 -12.494 20.271 1.00 14.17 178 GLU A C 1
ATOM 1550 O O . GLU A 1 188 ? 37.532 -12.452 19.467 1.00 15.09 178 GLU A O 1
ATOM 1556 N N A ASN A 1 189 ? 38.525 -11.693 21.359 0.50 14.12 179 ASN A N 1
ATOM 1557 N N B ASN A 1 189 ? 38.535 -11.689 21.350 0.50 14.05 179 ASN A N 1
ATOM 1558 C CA A ASN A 1 189 ? 37.578 -10.612 21.523 0.50 14.93 179 ASN A CA 1
ATOM 1559 C CA B ASN A 1 189 ? 37.573 -10.626 21.446 0.50 14.33 179 ASN A CA 1
ATOM 1560 C C A ASN A 1 189 ? 37.649 -9.593 20.344 0.50 13.27 179 ASN A C 1
ATOM 1561 C C B ASN A 1 189 ? 37.652 -9.576 20.338 0.50 13.12 179 ASN A C 1
ATOM 1562 O O A ASN A 1 189 ? 36.626 -9.147 19.853 0.50 13.88 179 ASN A O 1
ATOM 1563 O O B ASN A 1 189 ? 36.629 -9.139 19.846 0.50 13.83 179 ASN A O 1
ATOM 1572 N N . ARG A 1 190 ? 38.862 -9.235 19.965 1.00 13.17 180 ARG A N 1
ATOM 1573 C CA . ARG A 1 190 ? 39.052 -8.266 18.870 1.00 13.22 180 ARG A CA 1
ATOM 1574 C C . ARG A 1 190 ? 38.453 -8.760 17.568 1.00 12.67 180 ARG A C 1
ATOM 1575 O O . ARG A 1 190 ? 37.752 -8.043 16.862 1.00 12.83 180 ARG A O 1
ATOM 1583 N N . LEU A 1 191 ? 38.729 -10.058 17.284 1.00 13.07 181 LEU A N 1
ATOM 1584 C CA . LEU A 1 191 ? 38.161 -10.657 16.099 1.00 13.74 181 LEU A CA 1
ATOM 1585 C C . LEU A 1 191 ? 36.637 -10.731 16.150 1.00 13.74 181 LEU A C 1
ATOM 1586 O O . LEU A 1 191 ? 35.925 -10.460 15.197 1.00 14.12 181 LEU A O 1
ATOM 1591 N N . ASN A 1 192 ? 36.106 -11.115 17.336 1.00 13.40 182 ASN A N 1
ATOM 1592 C CA . ASN A 1 192 ? 34.668 -11.159 17.460 1.00 14.04 182 ASN A CA 1
ATOM 1593 C C . ASN A 1 192 ? 34.008 -9.781 17.204 1.00 12.81 182 ASN A C 1
ATOM 1594 O O . ASN A 1 192 ? 32.970 -9.688 16.552 1.00 13.75 182 ASN A O 1
ATOM 1599 N N . CYS A 1 193 ? 34.667 -8.733 17.702 1.00 12.38 183 CYS A N 1
ATOM 1600 C CA . CYS A 1 193 ? 34.196 -7.371 17.387 1.00 11.59 183 CYS A CA 1
ATOM 1601 C C . CYS A 1 193 ? 34.208 -7.090 15.844 1.00 12.04 183 CYS A C 1
ATOM 1602 O O . CYS A 1 193 ? 33.233 -6.628 15.306 1.00 12.01 183 CYS A O 1
ATOM 1605 N N . LEU A 1 194 ? 35.331 -7.434 15.199 1.00 12.10 184 LEU A N 1
ATOM 1606 C CA . LEU A 1 194 ? 35.427 -7.240 13.782 1.00 12.31 184 LEU A CA 1
ATOM 1607 C C . LEU A 1 194 ? 34.368 -8.004 12.981 1.00 12.90 184 LEU A C 1
ATOM 1608 O O . LEU A 1 194 ? 33.758 -7.514 12.046 1.00 13.57 184 LEU A O 1
ATOM 1613 N N . LEU A 1 195 ? 34.124 -9.271 13.399 1.00 13.23 185 LEU A N 1
ATOM 1614 C CA . LEU A 1 195 ? 33.069 -10.084 12.759 1.00 13.60 185 LEU A CA 1
ATOM 1615 C C . LEU A 1 195 ? 31.695 -9.511 12.964 1.00 14.17 185 LEU A C 1
ATOM 1616 O O . LEU A 1 195 ? 30.829 -9.556 12.056 1.00 14.79 185 LEU A O 1
ATOM 1621 N N . THR A 1 196 ? 31.432 -9.014 14.202 1.00 13.10 186 THR A N 1
ATOM 1622 C CA . THR A 1 196 ? 30.148 -8.395 14.516 1.00 13.53 186 THR A CA 1
ATOM 1623 C C . THR A 1 196 ? 29.946 -7.182 13.640 1.00 13.72 186 THR A C 1
ATOM 1624 O O . THR A 1 196 ? 28.852 -6.942 13.072 1.00 14.55 186 THR A O 1
ATOM 1628 N N . LEU A 1 197 ? 31.015 -6.341 13.535 1.00 13.22 187 LEU A N 1
ATOM 1629 C CA . LEU A 1 197 ? 30.899 -5.127 12.726 1.00 13.43 187 LEU A CA 1
ATOM 1630 C C . LEU A 1 197 ? 30.543 -5.467 11.246 1.00 13.88 187 LEU A C 1
ATOM 1631 O O . LEU A 1 197 ? 29.655 -4.857 10.650 1.00 14.54 187 LEU A O 1
ATOM 1636 N N A LYS A 1 198 ? 31.252 -6.493 10.726 0.80 13.78 188 LYS A N 1
ATOM 1637 N N B LYS A 1 198 ? 31.254 -6.459 10.679 0.20 13.44 188 LYS A N 1
ATOM 1638 C CA A LYS A 1 198 ? 30.973 -6.967 9.329 0.80 14.44 188 LYS A CA 1
ATOM 1639 C CA B LYS A 1 198 ? 30.943 -6.857 9.316 0.20 14.50 188 LYS A CA 1
ATOM 1640 C C A LYS A 1 198 ? 29.505 -7.449 9.208 0.80 15.90 188 LYS A C 1
ATOM 1641 C C B LYS A 1 198 ? 29.490 -7.390 9.220 0.20 14.25 188 LYS A C 1
ATOM 1642 O O A LYS A 1 198 ? 28.784 -7.123 8.241 0.80 17.60 188 LYS A O 1
ATOM 1643 O O B LYS A 1 198 ? 28.779 -7.030 8.277 0.20 14.98 188 LYS A O 1
ATOM 1649 N N . GLU A 1 199 ? 29.015 -8.209 10.200 1.00 15.75 189 GLU A N 1
ATOM 1650 C CA . GLU A 1 199 ? 27.605 -8.722 10.160 1.00 16.70 189 GLU A CA 1
ATOM 1651 C C . GLU A 1 199 ? 26.572 -7.640 10.187 1.00 16.94 189 GLU A C 1
ATOM 1652 O O . GLU A 1 199 ? 25.538 -7.774 9.553 1.00 19.69 189 GLU A O 1
ATOM 1658 N N . LEU A 1 200 ? 26.911 -6.533 10.915 1.00 15.94 190 LEU A N 1
ATOM 1659 C CA . LEU A 1 200 ? 25.976 -5.461 11.046 1.00 16.15 190 LEU A CA 1
ATOM 1660 C C . LEU A 1 200 ? 25.960 -4.541 9.811 1.00 17.42 190 LEU A C 1
ATOM 1661 O O . LEU A 1 200 ? 25.146 -3.663 9.707 1.00 19.60 190 LEU A O 1
ATOM 1666 N N . GLY A 1 201 ? 26.844 -4.777 8.851 1.00 15.82 191 GLY A N 1
ATOM 1667 C CA . GLY A 1 201 ? 26.871 -4.068 7.580 1.00 17.55 191 GLY A CA 1
ATOM 1668 C C . GLY A 1 201 ? 27.795 -2.868 7.542 1.00 14.44 191 GLY A C 1
ATOM 1669 O O . GLY A 1 201 ? 27.780 -2.127 6.599 1.00 16.15 191 GLY A O 1
ATOM 1670 N N . TYR A 1 202 ? 28.681 -2.714 8.557 1.00 12.95 192 TYR A N 1
ATOM 1671 C CA . TYR A 1 202 ? 29.716 -1.680 8.471 1.00 12.08 192 TYR A CA 1
ATOM 1672 C C . TYR A 1 202 ? 30.705 -2.023 7.379 1.00 12.21 192 TYR A C 1
ATOM 1673 O O . TYR A 1 202 ? 31.117 -3.178 7.236 1.00 13.79 192 TYR A O 1
ATOM 1682 N N . GLU A 1 203 ? 31.222 -1.029 6.676 1.00 12.01 193 GLU A N 1
ATOM 1683 C CA A GLU A 1 203 ? 32.540 -1.167 6.050 0.50 11.74 193 GLU A CA 1
ATOM 1684 C CA B GLU A 1 203 ? 32.553 -1.169 6.055 0.50 12.48 193 GLU A CA 1
ATOM 1685 C C . GLU A 1 203 ? 33.551 -1.230 7.178 1.00 11.28 193 GLU A C 1
ATOM 1686 O O . GLU A 1 203 ? 33.568 -0.338 8.038 1.00 12.41 193 GLU A O 1
ATOM 1697 N N A THR A 1 204 ? 34.345 -2.280 7.217 0.70 10.86 194 THR A N 1
ATOM 1698 N N B THR A 1 204 ? 34.357 -2.290 7.232 0.30 10.53 194 THR A N 1
ATOM 1699 C CA A THR A 1 204 ? 35.172 -2.624 8.369 0.70 11.19 194 THR A CA 1
ATOM 1700 C CA B THR A 1 204 ? 35.167 -2.583 8.404 0.30 11.09 194 THR A CA 1
ATOM 1701 C C A THR A 1 204 ? 36.603 -2.520 8.108 0.70 10.62 194 THR A C 1
ATOM 1702 C C B THR A 1 204 ? 36.619 -2.515 8.113 0.30 10.64 194 THR A C 1
ATOM 1703 O O A THR A 1 204 ? 37.091 -3.080 7.067 0.70 13.34 194 THR A O 1
ATOM 1704 O O B THR A 1 204 ? 37.086 -3.049 7.113 0.30 13.31 194 THR A O 1
ATOM 1711 N N . GLY A 1 205 ? 37.366 -1.847 8.974 1.00 10.51 195 GLY A N 1
ATOM 1712 C CA . GLY A 1 205 ? 38.752 -1.739 8.842 1.00 10.39 195 GLY A CA 1
ATOM 1713 C C . GLY A 1 205 ? 39.535 -2.442 9.910 1.00 9.79 195 GLY A C 1
ATOM 1714 O O . GLY A 1 205 ? 39.158 -2.393 11.096 1.00 11.76 195 GLY A O 1
ATOM 1715 N N . ALA A 1 206 ? 40.578 -3.126 9.523 1.00 9.83 196 ALA A N 1
ATOM 1716 C CA . ALA A 1 206 ? 41.492 -3.795 10.423 1.00 10.50 196 ALA A CA 1
ATOM 1717 C C . ALA A 1 206 ? 42.893 -3.266 10.219 1.00 9.73 196 ALA A C 1
ATOM 1718 O O . ALA A 1 206 ? 43.031 -2.140 9.734 1.00 10.92 196 ALA A O 1
ATOM 1720 N N . GLY A 1 207 ? 43.945 -3.990 10.528 1.00 10.38 197 GLY A N 1
ATOM 1721 C CA . GLY A 1 207 ? 45.275 -3.552 10.359 1.00 10.95 197 GLY A CA 1
ATOM 1722 C C . GLY A 1 207 ? 46.124 -3.731 11.569 1.00 11.76 197 GLY A C 1
ATOM 1723 O O . GLY A 1 207 ? 45.645 -4.109 12.641 1.00 14.35 197 GLY A O 1
ATOM 1724 N N . SER A 1 208 ? 47.394 -3.504 11.475 1.00 14.95 198 SER A N 1
ATOM 1725 C CA . SER A 1 208 ? 48.377 -3.903 12.471 1.00 15.52 198 SER A CA 1
ATOM 1726 C C . SER A 1 208 ? 49.504 -2.969 12.551 1.00 13.08 198 SER A C 1
ATOM 1727 O O . SER A 1 208 ? 49.724 -2.119 11.687 1.00 15.22 198 SER A O 1
ATOM 1730 N N . MET A 1 209 ? 50.203 -3.094 13.649 1.00 12.74 199 MET A N 1
ATOM 1731 C CA . MET A 1 209 ? 51.470 -2.344 13.842 1.00 12.71 199 MET A CA 1
ATOM 1732 C C . MET A 1 209 ? 52.629 -3.257 13.428 1.00 12.88 199 MET A C 1
ATOM 1733 O O . MET A 1 209 ? 52.553 -4.497 13.513 1.00 15.52 199 MET A O 1
ATOM 1738 N N . VAL A 1 210 ? 53.677 -2.667 12.937 1.00 11.85 200 VAL A N 1
ATOM 1739 C CA . VAL A 1 210 ? 54.868 -3.335 12.495 1.00 12.37 200 VAL A CA 1
ATOM 1740 C C . VAL A 1 210 ? 56.020 -2.946 13.358 1.00 11.93 200 VAL A C 1
ATOM 1741 O O . VAL A 1 210 ? 56.321 -1.789 13.584 1.00 13.65 200 VAL A O 1
ATOM 1745 N N . GLY A 1 211 ? 56.740 -3.950 13.893 1.00 14.09 201 GLY A N 1
ATOM 1746 C CA . GLY A 1 211 ? 57.906 -3.709 14.696 1.00 15.24 201 GLY A CA 1
ATOM 1747 C C . GLY A 1 211 ? 57.579 -3.703 16.207 1.00 14.33 201 GLY A C 1
ATOM 1748 O O . GLY A 1 211 ? 58.383 -3.229 16.991 1.00 16.20 201 GLY A O 1
ATOM 1749 N N . LEU A 1 212 ? 56.430 -4.301 16.575 1.00 14.10 202 LEU A N 1
ATOM 1750 C CA . LEU A 1 212 ? 56.135 -4.483 18.000 1.00 15.07 202 LEU A CA 1
ATOM 1751 C C . LEU A 1 212 ? 57.231 -5.299 18.671 1.00 15.40 202 LEU A C 1
ATOM 1752 O O . LEU A 1 212 ? 57.756 -6.261 18.071 1.00 15.73 202 LEU A O 1
ATOM 1757 N N . PRO A 1 213 ? 57.533 -5.040 19.955 1.00 17.10 203 PRO A N 1
ATOM 1758 C CA . PRO A 1 213 ? 58.495 -5.890 20.644 1.00 17.34 203 PRO A CA 1
ATOM 1759 C C . PRO A 1 213 ? 57.992 -7.346 20.689 1.00 17.42 203 PRO A C 1
ATOM 1760 O O . PRO A 1 213 ? 56.802 -7.571 21.014 1.00 20.67 203 PRO A O 1
ATOM 1764 N N . GLY A 1 214 ? 58.863 -8.277 20.295 1.00 19.20 204 GLY A N 1
ATOM 1765 C CA . GLY A 1 214 ? 58.517 -9.651 20.210 1.00 21.26 204 GLY A CA 1
ATOM 1766 C C . GLY A 1 214 ? 57.832 -10.169 18.986 1.00 20.11 204 GLY A C 1
ATOM 1767 O O . GLY A 1 214 ? 57.602 -11.329 18.861 1.00 23.29 204 GLY A O 1
ATOM 1768 N N . GLN A 1 215 ? 57.528 -9.266 18.038 1.00 17.36 205 GLN A N 1
ATOM 1769 C CA . GLN A 1 215 ? 56.849 -9.662 16.835 1.00 16.84 205 GLN A CA 1
ATOM 1770 C C . GLN A 1 215 ? 57.897 -10.130 15.813 1.00 17.33 205 GLN A C 1
ATOM 1771 O O . GLN A 1 215 ? 58.962 -9.507 15.639 1.00 22.02 205 GLN A O 1
ATOM 1777 N N . THR A 1 216 ? 57.623 -11.203 15.140 1.00 15.83 206 THR A N 1
ATOM 1778 C CA . THR A 1 216 ? 58.535 -11.788 14.162 1.00 18.02 206 THR A CA 1
ATOM 1779 C C . THR A 1 216 ? 58.076 -11.542 12.744 1.00 16.18 206 THR A C 1
ATOM 1780 O O . THR A 1 216 ? 56.920 -11.158 12.477 1.00 15.29 206 THR A O 1
ATOM 1784 N N . ILE A 1 217 ? 58.928 -11.899 11.795 1.00 17.17 207 ILE A N 1
ATOM 1785 C CA . ILE A 1 217 ? 58.534 -11.905 10.370 1.00 16.70 207 ILE A CA 1
ATOM 1786 C C . ILE A 1 217 ? 57.394 -12.860 10.120 1.00 16.08 207 ILE A C 1
ATOM 1787 O O . ILE A 1 217 ? 56.408 -12.574 9.393 1.00 15.81 207 ILE A O 1
ATOM 1792 N N . ASP A 1 218 ? 57.398 -14.085 10.769 1.00 17.02 208 ASP A N 1
ATOM 1793 C CA . ASP A 1 218 ? 56.250 -14.978 10.594 1.00 17.44 208 ASP A CA 1
ATOM 1794 C C . ASP A 1 218 ? 54.943 -14.359 11.136 1.00 14.68 208 ASP A C 1
ATOM 1795 O O . ASP A 1 218 ? 53.911 -14.640 10.584 1.00 15.63 208 ASP A O 1
ATOM 1800 N N . ASP A 1 219 ? 55.074 -13.589 12.199 1.00 14.92 209 ASP A N 1
ATOM 1801 C CA . ASP A 1 219 ? 53.882 -12.873 12.652 1.00 15.28 209 ASP A CA 1
ATOM 1802 C C . ASP A 1 219 ? 53.312 -11.895 11.616 1.00 13.92 209 ASP A C 1
ATOM 1803 O O . ASP A 1 219 ? 52.101 -11.790 11.438 1.00 14.03 209 ASP A O 1
ATOM 1808 N N . LEU A 1 220 ? 54.207 -11.212 10.943 1.00 14.20 210 LEU A N 1
ATOM 1809 C CA . LEU A 1 220 ? 53.791 -10.274 9.887 1.00 13.16 210 LEU A CA 1
ATOM 1810 C C . LEU A 1 220 ? 53.095 -11.007 8.748 1.00 12.98 210 LEU A C 1
ATOM 1811 O O . LEU A 1 220 ? 52.102 -10.574 8.191 1.00 13.17 210 LEU A O 1
ATOM 1816 N N . VAL A 1 221 ? 53.667 -12.209 8.375 1.00 14.08 211 VAL A N 1
ATOM 1817 C CA . VAL A 1 221 ? 53.005 -13.008 7.398 1.00 13.95 211 VAL A CA 1
ATOM 1818 C C . VAL A 1 221 ? 51.586 -13.399 7.804 1.00 14.50 211 VAL A C 1
ATOM 1819 O O . VAL A 1 221 ? 50.631 -13.342 7.046 1.00 14.79 211 VAL A O 1
ATOM 1823 N N . ASP A 1 222 ? 51.455 -13.796 9.100 1.00 14.46 212 ASP A N 1
ATOM 1824 C CA . ASP A 1 222 ? 50.141 -14.128 9.619 1.00 14.97 212 ASP A CA 1
ATOM 1825 C C . ASP A 1 222 ? 49.188 -12.939 9.605 1.00 14.01 212 ASP A C 1
ATOM 1826 O O . ASP A 1 222 ? 48.039 -13.112 9.343 1.00 14.59 212 ASP A O 1
ATOM 1831 N N . ASP A 1 223 ? 49.717 -11.702 9.821 1.00 13.86 213 ASP A N 1
ATOM 1832 C CA . ASP A 1 223 ? 48.872 -10.465 9.690 1.00 13.47 213 ASP A CA 1
ATOM 1833 C C . ASP A 1 223 ? 48.373 -10.381 8.261 1.00 13.14 213 ASP A C 1
ATOM 1834 O O . ASP A 1 223 ? 47.162 -10.145 8.046 1.00 12.85 213 ASP A O 1
ATOM 1839 N N . LEU A 1 224 ? 49.242 -10.556 7.259 1.00 12.45 214 LEU A N 1
ATOM 1840 C CA . LEU A 1 224 ? 48.789 -10.450 5.856 1.00 12.99 214 LEU A CA 1
ATOM 1841 C C . LEU A 1 224 ? 47.746 -11.501 5.545 1.00 12.37 214 LEU A C 1
ATOM 1842 O O . LEU A 1 224 ? 46.720 -11.243 4.887 1.00 14.00 214 LEU A O 1
ATOM 1847 N N . LEU A 1 225 ? 47.950 -12.767 6.011 1.00 13.99 215 LEU A N 1
ATOM 1848 C CA . LEU A 1 225 ? 46.992 -13.827 5.728 1.00 14.11 215 LEU A CA 1
ATOM 1849 C C . LEU A 1 225 ? 45.655 -13.655 6.401 1.00 13.81 215 LEU A C 1
ATOM 1850 O O . LEU A 1 225 ? 44.625 -13.930 5.847 1.00 15.92 215 LEU A O 1
ATOM 1855 N N . PHE A 1 226 ? 45.726 -13.069 7.624 1.00 13.90 216 PHE A N 1
ATOM 1856 C CA . PHE A 1 226 ? 44.507 -12.708 8.330 1.00 13.35 216 PHE A CA 1
ATOM 1857 C C . PHE A 1 226 ? 43.660 -11.681 7.589 1.00 13.01 216 PHE A C 1
ATOM 1858 O O . PHE A 1 226 ? 42.482 -11.759 7.447 1.00 14.85 216 PHE A O 1
ATOM 1866 N N . LEU A 1 227 ? 44.352 -10.651 7.107 1.00 12.76 217 LEU A N 1
ATOM 1867 C CA . LEU A 1 227 ? 43.727 -9.596 6.341 1.00 13.76 217 LEU A CA 1
ATOM 1868 C C . LEU A 1 227 ? 43.107 -10.134 5.072 1.00 14.93 217 LEU A C 1
ATOM 1869 O O . LEU A 1 227 ? 41.946 -9.780 4.744 1.00 16.38 217 LEU A O 1
ATOM 1874 N N . LYS A 1 228 ? 43.841 -11.028 4.388 1.00 14.98 218 LYS A N 1
ATOM 1875 C CA . LYS A 1 228 ? 43.326 -11.584 3.133 1.00 18.13 218 LYS A CA 1
ATOM 1876 C C . LYS A 1 228 ? 42.143 -12.478 3.458 1.00 17.33 218 LYS A C 1
ATOM 1877 O O . LYS A 1 228 ? 41.121 -12.391 2.721 1.00 19.95 218 LYS A O 1
ATOM 1883 N N . GLU A 1 229 ? 42.168 -13.268 4.522 1.00 16.81 219 GLU A N 1
ATOM 1884 C CA . GLU A 1 229 ? 41.096 -14.200 4.832 1.00 17.36 219 GLU A CA 1
ATOM 1885 C C . GLU A 1 229 ? 39.769 -13.506 5.033 1.00 16.94 219 GLU A C 1
ATOM 1886 O O . GLU A 1 229 ? 38.698 -13.946 4.626 1.00 20.33 219 GLU A O 1
ATOM 1892 N N . HIS A 1 230 ? 39.824 -12.365 5.749 1.00 16.44 220 HIS A N 1
ATOM 1893 C CA . HIS A 1 230 ? 38.550 -11.671 6.093 1.00 17.40 220 HIS A CA 1
ATOM 1894 C C . HIS A 1 230 ? 38.205 -10.577 5.127 1.00 17.52 220 HIS A C 1
ATOM 1895 O O . HIS A 1 230 ? 37.131 -9.986 5.302 1.00 19.71 220 HIS A O 1
ATOM 1902 N N . ASP A 1 231 ? 39.027 -10.283 4.181 1.00 16.39 221 ASP A N 1
ATOM 1903 C CA . ASP A 1 231 ? 38.633 -9.408 3.096 1.00 18.67 221 ASP A CA 1
ATOM 1904 C C . ASP A 1 231 ? 38.155 -8.026 3.600 1.00 16.91 221 ASP A C 1
ATOM 1905 O O . ASP A 1 231 ? 37.175 -7.490 3.124 1.00 18.56 221 ASP A O 1
ATOM 1910 N N . PHE A 1 232 ? 38.934 -7.422 4.437 1.00 15.01 222 PHE A N 1
ATOM 1911 C CA . PHE A 1 232 ? 38.541 -6.156 5.028 1.00 15.07 222 PHE A CA 1
ATOM 1912 C C . PHE A 1 232 ? 38.442 -5.057 3.982 1.00 12.64 222 PHE A C 1
ATOM 1913 O O . PHE A 1 232 ? 39.195 -4.949 3.012 1.00 14.76 222 PHE A O 1
ATOM 1921 N N . ASP A 1 233 ? 37.518 -4.140 4.270 1.00 12.14 223 ASP A N 1
ATOM 1922 C CA . ASP A 1 233 ? 37.306 -2.981 3.392 1.00 10.78 223 ASP A CA 1
ATOM 1923 C C . ASP A 1 233 ? 38.422 -1.993 3.474 1.00 10.79 223 ASP A C 1
ATOM 1924 O O . ASP A 1 233 ? 38.744 -1.337 2.471 1.00 12.23 223 ASP A O 1
ATOM 1929 N N . MET A 1 234 ? 38.991 -1.830 4.661 1.00 9.73 224 MET A N 1
ATOM 1930 C CA A MET A 1 234 ? 40.096 -0.901 4.922 0.60 9.71 224 MET A CA 1
ATOM 1931 C CA B MET A 1 234 ? 40.094 -0.899 4.912 0.40 9.51 224 MET A CA 1
ATOM 1932 C C . MET A 1 234 ? 41.151 -1.602 5.727 1.00 9.23 224 MET A C 1
ATOM 1933 O O . MET A 1 234 ? 40.839 -2.461 6.578 1.00 10.02 224 MET A O 1
ATOM 1942 N N . VAL A 1 235 ? 42.403 -1.208 5.527 1.00 9.47 225 VAL A N 1
ATOM 1943 C CA . VAL A 1 235 ? 43.499 -1.772 6.263 1.00 9.90 225 VAL A CA 1
ATOM 1944 C C . VAL A 1 235 ? 44.454 -0.654 6.682 1.00 9.89 225 VAL A C 1
ATOM 1945 O O . VAL A 1 235 ? 45.073 -0.017 5.798 1.00 11.11 225 VAL A O 1
ATOM 1949 N N . GLY A 1 236 ? 44.587 -0.408 7.973 1.00 10.16 226 GLY A N 1
ATOM 1950 C CA . GLY A 1 236 ? 45.492 0.611 8.492 1.00 10.79 226 GLY A CA 1
ATOM 1951 C C . GLY A 1 236 ? 46.735 0.004 9.078 1.00 10.85 226 GLY A C 1
ATOM 1952 O O . GLY A 1 236 ? 46.650 -0.785 10.023 1.00 12.50 226 GLY A O 1
ATOM 1953 N N . ILE A 1 237 ? 47.894 0.386 8.519 1.00 11.10 227 ILE A N 1
ATOM 1954 C CA . ILE A 1 237 ? 49.183 -0.191 8.911 1.00 11.75 227 ILE A CA 1
ATOM 1955 C C . ILE A 1 237 ? 50.114 0.951 9.242 1.00 11.94 227 ILE A C 1
ATOM 1956 O O . ILE A 1 237 ? 50.208 1.964 8.513 1.00 12.41 227 ILE A O 1
ATOM 1961 N N . GLY A 1 238 ? 50.848 0.817 10.330 1.00 11.61 228 GLY A N 1
ATOM 1962 C CA . GLY A 1 238 ? 51.914 1.756 10.584 1.00 11.19 228 GLY A CA 1
ATOM 1963 C C . GLY A 1 238 ? 52.957 1.087 11.486 1.00 10.81 228 GLY A C 1
ATOM 1964 O O . GLY A 1 238 ? 52.749 -0.022 11.999 1.00 11.92 228 GLY A O 1
ATOM 1965 N N . PRO A 1 239 ? 54.047 1.769 11.668 1.00 10.82 229 PRO A N 1
ATOM 1966 C CA . PRO A 1 239 ? 55.114 1.281 12.544 1.00 11.18 229 PRO A CA 1
ATOM 1967 C C . PRO A 1 239 ? 54.745 1.511 14.014 1.00 12.32 229 PRO A C 1
ATOM 1968 O O . PRO A 1 239 ? 54.041 2.450 14.341 1.00 13.85 229 PRO A O 1
ATOM 1972 N N . PHE A 1 240 ? 55.284 0.627 14.852 1.00 12.18 230 PHE A N 1
ATOM 1973 C CA . PHE A 1 240 ? 55.274 0.874 16.302 1.00 12.72 230 PHE A CA 1
ATOM 1974 C C . PHE A 1 240 ? 56.249 1.988 16.619 1.00 12.27 230 PHE A C 1
ATOM 1975 O O . PHE A 1 240 ? 57.395 1.966 16.150 1.00 13.48 230 PHE A O 1
ATOM 1983 N N . ILE A 1 241 ? 55.783 2.986 17.378 1.00 12.43 231 ILE A N 1
ATOM 1984 C CA . ILE A 1 241 ? 56.633 4.092 17.796 1.00 13.05 231 ILE A CA 1
ATOM 1985 C C . ILE A 1 241 ? 56.579 4.154 19.355 1.00 14.18 231 ILE A C 1
ATOM 1986 O O . ILE A 1 241 ? 55.567 4.455 19.930 1.00 14.03 231 ILE A O 1
ATOM 1991 N N . PRO A 1 242 ? 57.727 3.871 20.016 1.00 13.41 232 PRO A N 1
ATOM 1992 C CA A PRO A 1 242 ? 57.672 3.822 21.471 0.50 13.53 232 PRO A CA 1
ATOM 1993 C CA B PRO A 1 242 ? 57.706 3.840 21.474 0.50 13.66 232 PRO A CA 1
ATOM 1994 C C . PRO A 1 242 ? 57.339 5.147 22.092 1.00 13.64 232 PRO A C 1
ATOM 1995 O O . PRO A 1 242 ? 57.806 6.214 21.700 1.00 15.31 232 PRO A O 1
ATOM 2002 N N . HIS A 1 243 ? 56.526 5.070 23.163 1.00 13.82 233 HIS A N 1
ATOM 2003 C CA . HIS A 1 243 ? 56.106 6.241 23.877 1.00 14.08 233 HIS A CA 1
ATOM 2004 C C . HIS A 1 243 ? 56.762 6.250 25.277 1.00 14.96 233 HIS A C 1
ATOM 2005 O O . HIS A 1 243 ? 56.733 5.229 25.962 1.00 15.09 233 HIS A O 1
ATOM 2012 N N . PRO A 1 244 ? 57.319 7.393 25.653 1.00 15.73 234 PRO A N 1
ATOM 2013 C CA . PRO A 1 244 ? 58.165 7.433 26.908 1.00 18.24 234 PRO A CA 1
ATOM 2014 C C . PRO A 1 244 ? 57.378 7.181 28.163 1.00 18.01 234 PRO A C 1
ATOM 2015 O O . PRO A 1 244 ? 58.007 6.828 29.183 1.00 20.95 234 PRO A O 1
ATOM 2019 N N . ASP A 1 245 ? 56.064 7.354 28.193 1.00 16.71 235 ASP A N 1
ATOM 2020 C CA . ASP A 1 245 ? 55.255 7.129 29.368 1.00 17.95 235 ASP A CA 1
ATOM 2021 C C . ASP A 1 245 ? 54.535 5.806 29.369 1.00 16.96 235 ASP A C 1
ATOM 2022 O O . ASP A 1 245 ? 53.400 5.709 29.886 1.00 20.19 235 ASP A O 1
ATOM 2027 N N . THR A 1 246 ? 55.148 4.786 28.745 1.00 15.47 236 THR A N 1
ATOM 2028 C CA . THR A 1 246 ? 54.604 3.479 28.633 1.00 14.83 236 THR A CA 1
ATOM 2029 C C . THR A 1 246 ? 55.654 2.425 29.032 1.00 15.17 236 THR A C 1
ATOM 2030 O O . THR A 1 246 ? 56.872 2.755 28.937 1.00 16.10 236 THR A O 1
ATOM 2034 N N . PRO A 1 247 ? 55.225 1.215 29.245 1.00 15.29 237 PRO A N 1
ATOM 2035 C CA . PRO A 1 247 ? 56.198 0.134 29.540 1.00 16.04 237 PRO A CA 1
ATOM 2036 C C . PRO A 1 247 ? 57.111 -0.145 28.415 1.00 16.02 237 PRO A C 1
ATOM 2037 O O . PRO A 1 247 ? 58.129 -0.865 28.615 1.00 17.61 237 PRO A O 1
ATOM 2041 N N . LEU A 1 248 ? 56.766 0.247 27.185 1.00 14.86 238 LEU A N 1
ATOM 2042 C CA . LEU A 1 248 ? 57.563 -0.065 25.987 1.00 14.62 238 LEU A CA 1
ATOM 2043 C C . LEU A 1 248 ? 58.472 1.070 25.607 1.00 15.49 238 LEU A C 1
ATOM 2044 O O . LEU A 1 248 ? 59.039 1.064 24.476 1.00 15.85 238 LEU A O 1
ATOM 2049 N N . ALA A 1 249 ? 58.681 2.046 26.473 1.00 15.55 239 ALA A N 1
ATOM 2050 C CA . ALA A 1 249 ? 59.453 3.242 26.230 1.00 16.68 239 ALA A CA 1
ATOM 2051 C C . ALA A 1 249 ? 60.830 2.979 25.626 1.00 17.73 239 ALA A C 1
ATOM 2052 O O . ALA A 1 249 ? 61.305 3.815 24.838 1.00 18.74 239 ALA A O 1
ATOM 2054 N N . ASN A 1 250 ? 61.461 1.897 26.092 1.00 16.92 240 ASN A N 1
ATOM 2055 C CA . ASN A 1 250 ? 62.852 1.617 25.692 1.00 19.32 240 ASN A CA 1
ATOM 2056 C C . ASN A 1 250 ? 62.976 0.619 24.598 1.00 20.21 240 ASN A C 1
ATOM 2057 O O . ASN A 1 250 ? 64.125 0.201 24.232 1.00 22.35 240 ASN A O 1
ATOM 2062 N N . GLU A 1 251 ? 61.883 0.281 23.917 1.00 17.36 241 GLU A N 1
ATOM 2063 C CA . GLU A 1 251 ? 61.911 -0.701 22.846 1.00 17.91 241 GLU A CA 1
ATOM 2064 C C . GLU A 1 251 ? 62.275 0.005 21.523 1.00 19.17 241 GLU A C 1
ATOM 2065 O O . GLU A 1 251 ? 62.258 1.175 21.420 1.00 20.16 241 GLU A O 1
ATOM 2071 N N . LYS A 1 252 ? 62.676 -0.776 20.542 1.00 20.06 242 LYS A N 1
ATOM 2072 C CA . LYS A 1 252 ? 63.037 -0.185 19.206 1.00 21.49 242 LYS A CA 1
ATOM 2073 C C . LYS A 1 252 ? 61.776 0.190 18.398 1.00 18.06 242 LYS A C 1
ATOM 2074 O O . LYS A 1 252 ? 60.759 -0.552 18.401 1.00 19.07 242 LYS A O 1
ATOM 2078 N N . LYS A 1 253 ? 61.861 1.294 17.676 1.00 18.99 243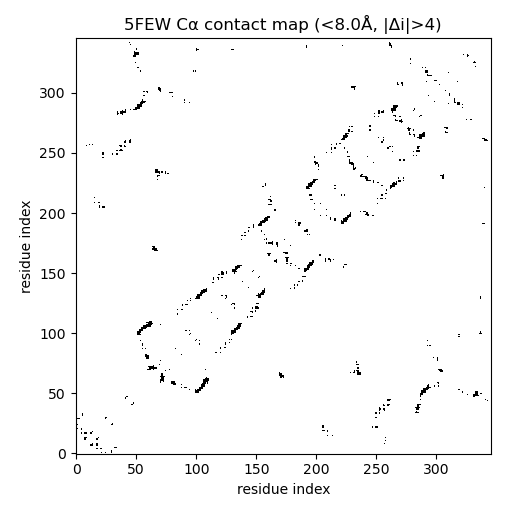 LYS A N 1
ATOM 2079 C CA . LYS A 1 253 ? 60.808 1.684 16.755 1.00 19.26 243 LYS A CA 1
ATOM 2080 C C . LYS A 1 253 ? 60.752 0.684 15.608 1.00 16.15 243 LYS A C 1
ATOM 2081 O O . LYS A 1 253 ? 61.779 0.073 15.187 1.00 16.90 243 LYS A O 1
ATOM 2087 N N . GLY A 1 254 ? 59.566 0.568 15.019 1.00 15.66 244 GLY A N 1
ATOM 2088 C CA . GLY A 1 254 ? 59.414 -0.235 13.845 1.00 13.82 244 GLY A CA 1
ATOM 2089 C C . GLY A 1 254 ? 60.147 0.385 12.625 1.00 13.90 244 GLY A C 1
ATOM 2090 O O . GLY A 1 254 ? 60.277 1.589 12.521 1.00 16.84 244 GLY A O 1
ATOM 2091 N N . ASP A 1 255 ? 60.566 -0.508 11.758 1.00 13.33 245 ASP A N 1
ATOM 2092 C CA . ASP A 1 255 ? 61.310 -0.084 10.569 1.00 13.45 245 ASP A CA 1
ATOM 2093 C C . ASP A 1 255 ? 60.347 0.453 9.475 1.00 11.63 245 ASP A C 1
ATOM 2094 O O . ASP A 1 255 ? 59.397 -0.242 9.117 1.00 13.05 245 ASP A O 1
ATOM 2099 N N . PHE A 1 256 ? 60.672 1.634 8.968 1.00 13.06 246 PHE A N 1
ATOM 2100 C CA . PHE A 1 256 ? 59.817 2.208 7.931 1.00 11.74 246 PHE A CA 1
ATOM 2101 C C . PHE A 1 256 ? 59.712 1.368 6.687 1.00 12.10 246 PHE A C 1
ATOM 2102 O O . PHE A 1 256 ? 58.639 1.129 6.133 1.00 11.99 246 PHE A O 1
ATOM 2110 N N . THR A 1 257 ? 60.846 0.882 6.170 1.00 12.49 247 THR A N 1
ATOM 2111 C CA . THR A 1 257 ? 60.857 0.122 4.952 1.00 12.45 247 THR A CA 1
ATOM 2112 C C . THR A 1 257 ? 60.054 -1.176 5.055 1.00 11.18 247 THR A C 1
ATOM 2113 O O . THR A 1 257 ? 59.312 -1.526 4.169 1.00 11.57 247 THR A O 1
ATOM 2117 N N . LEU A 1 258 ? 60.222 -1.889 6.216 1.00 11.61 248 LEU A N 1
ATOM 2118 C CA . LEU A 1 258 ? 59.479 -3.095 6.394 1.00 11.45 248 LEU A CA 1
ATOM 2119 C C . LEU A 1 258 ? 57.962 -2.813 6.429 1.00 11.39 248 LEU A C 1
ATOM 2120 O O . LEU A 1 258 ? 57.119 -3.559 5.917 1.00 11.63 248 LEU A O 1
ATOM 2125 N N . THR A 1 259 ? 57.618 -1.698 7.134 1.00 10.74 249 THR A N 1
ATOM 2126 C CA . THR A 1 259 ? 56.213 -1.274 7.252 1.00 10.66 249 THR A CA 1
ATOM 2127 C C . THR A 1 259 ? 55.644 -0.966 5.822 1.00 9.83 249 THR A C 1
ATOM 2128 O O . THR A 1 259 ? 54.523 -1.352 5.502 1.00 10.81 249 THR A O 1
ATOM 2132 N N . LEU A 1 260 ? 56.461 -0.271 5.041 1.00 10.01 250 LEU A N 1
ATOM 2133 C CA . LEU A 1 260 ? 56.064 0.043 3.663 1.00 10.20 250 LEU A CA 1
ATOM 2134 C C . LEU A 1 260 ? 55.828 -1.210 2.826 1.00 10.25 250 LEU A C 1
ATOM 2135 O O . LEU A 1 260 ? 54.914 -1.283 2.018 1.00 10.64 250 LEU A O 1
ATOM 2140 N N . LYS A 1 261 ? 56.677 -2.237 3.035 1.00 10.61 251 LYS A N 1
ATOM 2141 C CA . LYS A 1 261 ? 56.459 -3.506 2.399 1.00 10.62 251 LYS A CA 1
ATOM 2142 C C . LYS A 1 261 ? 55.174 -4.168 2.789 1.00 10.66 251 LYS A C 1
ATOM 2143 O O . LYS A 1 261 ? 54.515 -4.809 1.980 1.00 11.34 251 LYS A O 1
ATOM 2149 N N . MET A 1 262 ? 54.789 -4.024 4.064 1.00 10.61 252 MET A N 1
ATOM 2150 C CA . MET A 1 262 ? 53.501 -4.521 4.517 1.00 10.70 252 MET A CA 1
ATOM 2151 C C . MET A 1 262 ? 52.347 -3.820 3.796 1.00 10.22 252 MET A C 1
ATOM 2152 O O . MET A 1 262 ? 51.342 -4.448 3.429 1.00 11.03 252 MET A O 1
ATOM 2157 N N . VAL A 1 263 ? 52.461 -2.478 3.647 1.00 10.03 253 VAL A N 1
ATOM 2158 C CA . VAL A 1 263 ? 51.415 -1.734 2.873 1.00 9.84 253 VAL A CA 1
ATOM 2159 C C . VAL A 1 263 ? 51.344 -2.235 1.430 1.00 9.71 253 VAL A C 1
ATOM 2160 O O . VAL A 1 263 ? 50.273 -2.515 0.920 1.00 10.02 253 VAL A O 1
ATOM 2164 N N . ALA A 1 264 ? 52.530 -2.398 0.818 1.00 9.61 254 ALA A N 1
ATOM 2165 C CA . ALA A 1 264 ? 52.576 -2.847 -0.582 1.00 9.88 254 ALA A CA 1
ATOM 2166 C C . ALA A 1 264 ? 51.952 -4.223 -0.729 1.00 10.13 254 ALA A C 1
ATOM 2167 O O . ALA A 1 264 ? 51.144 -4.453 -1.631 1.00 10.42 254 ALA A O 1
ATOM 2169 N N . LEU A 1 265 ? 52.333 -5.154 0.167 1.00 10.28 255 LEU A N 1
ATOM 2170 C CA . LEU A 1 265 ? 51.753 -6.491 0.088 1.00 10.78 255 LEU A CA 1
ATOM 2171 C C . LEU A 1 265 ? 50.283 -6.545 0.347 1.00 10.58 255 LEU A C 1
ATOM 2172 O O . LEU A 1 265 ? 49.541 -7.315 -0.222 1.00 11.20 255 LEU A O 1
ATOM 2177 N N . THR A 1 266 ? 49.802 -5.647 1.259 1.00 10.62 256 THR A N 1
ATOM 2178 C CA . THR A 1 266 ? 48.364 -5.523 1.507 1.00 10.45 256 THR A CA 1
ATOM 2179 C C . THR A 1 266 ? 47.622 -5.131 0.243 1.00 10.25 256 THR A C 1
ATOM 2180 O O . THR A 1 266 ? 46.571 -5.680 -0.083 1.00 11.02 256 THR A O 1
ATOM 2184 N N . ARG A 1 267 ? 48.175 -4.130 -0.475 1.00 9.62 257 ARG A N 1
ATOM 2185 C CA . ARG A 1 267 ? 47.521 -3.736 -1.739 1.00 9.94 257 ARG A CA 1
ATOM 2186 C C . ARG A 1 267 ? 47.520 -4.891 -2.753 1.00 10.02 257 ARG A C 1
ATOM 2187 O O . ARG A 1 267 ? 46.519 -5.114 -3.427 1.00 10.86 257 ARG A O 1
ATOM 2195 N N . ILE A 1 268 ? 48.643 -5.602 -2.834 1.00 10.31 258 ILE A N 1
ATOM 2196 C CA . ILE A 1 268 ? 48.713 -6.763 -3.783 1.00 11.46 258 ILE A CA 1
ATOM 2197 C C . ILE A 1 268 ? 47.684 -7.802 -3.425 1.00 12.16 258 ILE A C 1
ATOM 2198 O O . ILE A 1 268 ? 47.017 -8.383 -4.293 1.00 13.29 258 ILE A O 1
ATOM 2203 N N . LEU A 1 269 ? 47.537 -8.074 -2.107 1.00 11.44 259 LEU A N 1
ATOM 2204 C CA . LEU A 1 269 ? 46.612 -9.080 -1.648 1.00 12.30 259 LEU A CA 1
ATOM 2205 C C . LEU A 1 269 ? 45.139 -8.690 -1.742 1.00 12.79 259 LEU A C 1
ATOM 2206 O O . LEU A 1 269 ? 44.224 -9.529 -1.961 1.00 13.95 259 LEU A O 1
ATOM 2211 N N . LEU A 1 270 ? 44.868 -7.404 -1.490 1.00 11.33 260 LEU A N 1
ATOM 2212 C CA . LEU A 1 270 ? 43.514 -6.838 -1.405 1.00 11.72 260 LEU A CA 1
ATOM 2213 C C . LEU A 1 270 ? 43.446 -5.666 -2.368 1.00 11.54 260 LEU A C 1
ATOM 2214 O O . LEU A 1 270 ? 43.398 -4.478 -1.964 1.00 10.88 260 LEU A O 1
ATOM 2219 N N . PRO A 1 271 ? 43.428 -5.932 -3.691 1.00 11.07 261 PRO A N 1
ATOM 2220 C CA . PRO A 1 271 ? 43.648 -4.874 -4.623 1.00 10.83 261 PRO A CA 1
ATOM 2221 C C . PRO A 1 271 ? 42.615 -3.811 -4.681 1.00 10.40 261 PRO A C 1
ATOM 2222 O O . PRO A 1 271 ? 42.933 -2.663 -5.093 1.00 11.12 261 PRO A O 1
ATOM 2226 N N . ASP A 1 272 ? 41.394 -4.085 -4.258 1.00 10.66 262 ASP A N 1
ATOM 2227 C CA . ASP A 1 272 ? 40.290 -3.135 -4.253 1.00 11.77 262 ASP A CA 1
ATOM 2228 C C . ASP A 1 272 ? 40.010 -2.526 -2.896 1.00 11.32 262 ASP A C 1
ATOM 2229 O O . ASP A 1 272 ? 38.951 -1.919 -2.710 1.00 14.21 262 ASP A O 1
ATOM 2234 N N . SER A 1 273 ? 40.899 -2.689 -1.928 1.00 11.18 263 SER A N 1
ATOM 2235 C CA . SER A 1 273 ? 40.646 -2.146 -0.598 1.00 10.43 263 SER A CA 1
ATOM 2236 C C . SER A 1 273 ? 41.050 -0.679 -0.496 1.00 9.98 263 SER A C 1
ATOM 2237 O O . SER A 1 273 ? 41.748 -0.134 -1.340 1.00 10.87 263 SER A O 1
ATOM 2240 N N . ASN A 1 274 ? 40.604 -0.057 0.586 1.00 9.20 264 ASN A N 1
ATOM 2241 C CA . ASN A 1 274 ? 41.026 1.295 0.957 1.00 8.88 264 ASN A CA 1
ATOM 2242 C C . ASN A 1 274 ? 42.141 1.213 1.983 1.00 9.12 264 ASN A C 1
ATOM 2243 O O . ASN A 1 274 ? 41.990 0.578 3.036 1.00 12.05 264 ASN A O 1
ATOM 2248 N N . ILE A 1 275 ? 43.269 1.824 1.704 1.00 8.28 265 ILE A N 1
ATOM 2249 C CA . ILE A 1 275 ? 44.483 1.668 2.498 1.00 8.36 265 ILE A CA 1
ATOM 2250 C C . ILE A 1 275 ? 45.029 3.069 2.783 1.00 8.87 265 ILE A C 1
ATOM 2251 O O . ILE A 1 275 ? 45.513 3.752 1.868 1.00 8.85 265 ILE A O 1
ATOM 2256 N N . PRO A 1 276 ? 45.031 3.530 4.044 1.00 8.46 266 PRO A N 1
ATOM 2257 C CA A PRO A 1 276 ? 45.601 4.822 4.330 0.80 8.54 266 PRO A CA 1
ATOM 2258 C CA B PRO A 1 276 ? 45.587 4.842 4.300 0.20 8.93 266 PRO A CA 1
ATOM 2259 C C . PRO A 1 276 ? 47.092 4.856 4.353 1.00 8.49 266 PRO A C 1
ATOM 2260 O O . PRO A 1 276 ? 47.766 3.866 4.674 1.00 9.68 266 PRO A O 1
ATOM 2267 N N . ALA A 1 277 ? 47.637 6.042 4.070 1.00 8.67 267 ALA A N 1
ATOM 2268 C CA . ALA A 1 277 ? 48.986 6.426 4.352 1.00 9.14 267 ALA A CA 1
ATOM 2269 C C . ALA A 1 277 ? 48.946 7.067 5.733 1.00 10.10 267 ALA A C 1
ATOM 2270 O O . ALA A 1 277 ? 48.514 8.204 5.865 1.00 10.95 267 ALA A O 1
ATOM 2272 N N . THR A 1 278 ? 49.307 6.300 6.785 1.00 10.55 268 THR A N 1
ATOM 2273 C CA . THR A 1 278 ? 49.001 6.713 8.141 1.00 11.42 268 THR A CA 1
ATOM 2274 C C . THR A 1 278 ? 49.914 7.774 8.654 1.00 12.06 268 THR A C 1
ATOM 2275 O O . THR A 1 278 ? 51.056 7.972 8.239 1.00 12.83 268 THR A O 1
ATOM 2279 N N . THR A 1 279 ? 49.384 8.548 9.623 1.00 11.47 269 THR A N 1
ATOM 2280 C CA . THR A 1 279 ? 50.197 9.579 10.265 1.00 13.49 269 THR A CA 1
ATOM 2281 C C . THR A 1 279 ? 51.445 9.005 10.901 1.00 12.11 269 THR A C 1
ATOM 2282 O O . THR A 1 279 ? 52.477 9.700 10.867 1.00 13.17 269 THR A O 1
ATOM 2286 N N . ALA A 1 280 ? 51.400 7.808 11.441 1.00 11.07 270 ALA A N 1
ATOM 2287 C CA . ALA A 1 280 ? 52.616 7.230 12.002 1.00 11.51 270 ALA A CA 1
ATOM 2288 C C . ALA A 1 280 ? 53.698 7.086 10.957 1.00 11.10 270 ALA A C 1
ATOM 2289 O O . ALA A 1 280 ? 54.902 7.266 11.237 1.00 11.95 270 ALA A O 1
ATOM 2291 N N . MET A 1 281 ? 53.340 6.752 9.695 1.00 11.44 271 MET A N 1
ATOM 2292 C CA . MET A 1 281 ? 54.338 6.693 8.624 1.00 11.64 271 MET A CA 1
ATOM 2293 C C . MET A 1 281 ? 54.977 8.040 8.376 1.00 12.17 271 MET A C 1
ATOM 2294 O O . MET A 1 281 ? 56.164 8.103 8.097 1.00 13.59 271 MET A O 1
ATOM 2299 N N . GLY A 1 282 ? 54.219 9.098 8.482 1.00 12.31 272 GLY A N 1
ATOM 2300 C CA . GLY A 1 282 ? 54.777 10.442 8.322 1.00 13.60 272 GLY A CA 1
ATOM 2301 C C . GLY A 1 282 ? 55.526 10.960 9.509 1.00 12.51 272 GLY A C 1
ATOM 2302 O O . GLY A 1 282 ? 56.282 11.919 9.423 1.00 13.70 272 GLY A O 1
ATOM 2303 N N . THR A 1 283 ? 55.346 10.328 10.663 1.00 12.06 273 THR A N 1
ATOM 2304 C CA . THR A 1 283 ? 56.079 10.658 11.873 1.00 12.97 273 THR A CA 1
ATOM 2305 C C . THR A 1 283 ? 57.443 10.049 11.902 1.00 13.55 273 THR A C 1
ATOM 2306 O O . THR A 1 283 ? 58.405 10.762 12.279 1.00 16.02 273 THR A O 1
ATOM 2310 N N A ILE A 1 284 ? 57.560 8.790 11.492 0.80 13.58 274 ILE A N 1
ATOM 2311 N N B ILE A 1 284 ? 57.592 8.791 11.508 0.20 13.02 274 ILE A N 1
ATOM 2312 C CA A ILE A 1 284 ? 58.873 8.187 11.564 0.80 14.70 274 ILE A CA 1
ATOM 2313 C CA B ILE A 1 284 ? 58.846 8.107 11.545 0.20 14.65 274 ILE A CA 1
ATOM 2314 C C A ILE A 1 284 ? 59.841 8.630 10.517 0.80 14.29 274 ILE A C 1
ATOM 2315 C C B ILE A 1 284 ? 59.834 8.543 10.465 0.20 14.29 274 ILE A C 1
ATOM 2316 O O A ILE A 1 284 ? 61.049 8.598 10.718 0.80 17.53 274 ILE A O 1
ATOM 2317 O O B ILE A 1 284 ? 61.036 8.468 10.664 0.20 15.68 274 ILE A O 1
ATOM 2326 N N . VAL A 1 285 ? 59.341 9.028 9.324 1.00 12.62 275 VAL A N 1
ATOM 2327 C CA . VAL A 1 285 ? 60.183 9.521 8.265 1.00 13.61 275 VAL A CA 1
ATOM 2328 C C . VAL A 1 285 ? 59.564 10.740 7.687 1.00 12.56 275 VAL A C 1
ATOM 2329 O O . VAL A 1 285 ? 58.382 10.729 7.300 1.00 12.48 275 VAL A O 1
ATOM 2333 N N . PRO A 1 286 ? 60.316 11.845 7.530 1.00 13.48 276 PRO A N 1
ATOM 2334 C CA . PRO A 1 286 ? 59.765 13.042 6.856 1.00 13.61 276 PRO A CA 1
ATOM 2335 C C . PRO A 1 286 ? 59.358 12.672 5.445 1.00 12.73 276 PRO A C 1
ATOM 2336 O O . PRO A 1 286 ? 60.130 12.127 4.688 1.00 13.74 276 PRO A O 1
ATOM 2340 N N . GLY A 1 287 ? 58.105 13.025 5.118 1.00 12.10 277 GLY A N 1
ATOM 2341 C CA . GLY A 1 287 ? 57.564 12.640 3.823 1.00 11.02 277 GLY A CA 1
ATOM 2342 C C . GLY A 1 287 ? 57.094 11.209 3.722 1.00 10.17 277 GLY A C 1
ATOM 2343 O O . GLY A 1 287 ? 56.811 10.717 2.620 1.00 10.59 277 GLY A O 1
ATOM 2344 N N . GLY A 1 288 ? 56.936 10.529 4.861 1.00 10.65 278 GLY A N 1
ATOM 2345 C CA . GLY A 1 288 ? 56.554 9.132 4.831 1.00 9.94 278 GLY A CA 1
ATOM 2346 C C . GLY A 1 288 ? 55.162 8.856 4.285 1.00 9.89 278 GLY A C 1
ATOM 2347 O O . GLY A 1 288 ? 54.947 7.824 3.660 1.00 10.22 278 GLY A O 1
ATOM 2348 N N . ARG A 1 289 ? 54.198 9.768 4.508 1.00 9.55 279 ARG A N 1
ATOM 2349 C CA . ARG A 1 289 ? 52.845 9.536 3.935 1.00 9.61 279 ARG A CA 1
ATOM 2350 C C . ARG A 1 289 ? 52.893 9.575 2.428 1.00 9.30 279 ARG A C 1
ATOM 2351 O O . ARG A 1 289 ? 52.227 8.762 1.762 1.00 9.77 279 ARG A O 1
ATOM 2359 N N . GLU A 1 290 ? 53.622 10.544 1.877 1.00 9.15 280 GLU A N 1
ATOM 2360 C CA . GLU A 1 290 ? 53.720 10.670 0.446 1.00 9.53 280 GLU A CA 1
ATOM 2361 C C . GLU A 1 290 ? 54.336 9.455 -0.181 1.00 9.74 280 GLU A C 1
ATOM 2362 O O . GLU A 1 290 ? 53.887 8.968 -1.238 1.00 10.43 280 GLU A O 1
ATOM 2368 N N . ILE A 1 291 ? 55.405 8.919 0.424 1.00 9.29 281 ILE A N 1
ATOM 2369 C CA . ILE A 1 291 ? 55.985 7.659 -0.041 1.00 9.17 281 ILE A CA 1
ATOM 2370 C C . ILE A 1 291 ? 54.921 6.556 -0.047 1.00 9.09 281 ILE A C 1
ATOM 2371 O O . ILE A 1 291 ? 54.776 5.807 -1.008 1.00 9.31 281 ILE A O 1
ATOM 2376 N N . THR A 1 292 ? 54.186 6.457 1.061 1.00 8.80 282 THR A N 1
ATOM 2377 C CA . THR A 1 292 ? 53.227 5.374 1.218 1.00 8.98 282 THR A CA 1
ATOM 2378 C C . THR A 1 292 ? 52.105 5.427 0.192 1.00 8.97 282 THR A C 1
ATOM 2379 O O . THR A 1 292 ? 51.668 4.421 -0.346 1.00 9.09 282 THR A O 1
ATOM 2383 N N . LEU A 1 293 ? 51.653 6.666 -0.142 1.00 8.37 283 LEU A N 1
ATOM 2384 C CA . LEU A 1 293 ? 50.667 6.868 -1.202 1.00 8.29 283 LEU A CA 1
ATOM 2385 C C . LEU A 1 293 ? 51.180 6.437 -2.553 1.00 8.69 283 LEU A C 1
ATOM 2386 O O . LEU A 1 293 ? 50.361 6.220 -3.463 1.00 9.10 283 LEU A O 1
ATOM 2391 N N . ARG A 1 294 ? 52.491 6.292 -2.739 1.00 8.88 284 ARG A N 1
ATOM 2392 C CA . ARG A 1 294 ? 53.085 5.809 -3.983 1.00 9.04 284 ARG A CA 1
ATOM 2393 C C . ARG A 1 294 ? 53.493 4.364 -3.932 1.00 9.59 284 ARG A C 1
ATOM 2394 O O . ARG A 1 294 ? 54.079 3.880 -4.922 1.00 11.19 284 ARG A O 1
ATOM 2402 N N . CYS A 1 295 ? 53.155 3.632 -2.867 1.00 9.51 285 CYS A N 1
ATOM 2403 C CA . CYS A 1 295 ? 53.502 2.255 -2.696 1.00 9.78 285 CYS A CA 1
ATOM 2404 C C . CYS A 1 295 ? 52.281 1.398 -2.334 1.00 9.65 285 CYS A C 1
ATOM 2405 O O . CYS A 1 295 ? 52.417 0.321 -1.733 1.00 11.01 285 CYS A O 1
ATOM 2408 N N . GLY A 1 296 ? 51.082 1.885 -2.693 1.00 8.96 286 GLY A N 1
ATOM 2409 C CA . GLY A 1 296 ? 49.881 1.121 -2.521 1.00 9.36 286 GLY A CA 1
ATOM 2410 C C . GLY A 1 296 ? 48.753 1.823 -1.822 1.00 8.53 286 GLY A C 1
ATOM 2411 O O . GLY A 1 296 ? 47.602 1.365 -1.914 1.00 9.58 286 GLY A O 1
ATOM 2412 N N . ALA A 1 297 ? 49.009 2.874 -1.062 1.00 8.69 287 ALA A N 1
ATOM 2413 C CA . ALA A 1 297 ? 47.932 3.538 -0.338 1.00 8.56 287 ALA A CA 1
ATOM 2414 C C . ALA A 1 297 ? 47.125 4.487 -1.217 1.00 7.85 287 ALA A C 1
ATOM 2415 O O . ALA A 1 297 ? 47.640 4.994 -2.211 1.00 9.06 287 ALA A O 1
ATOM 2417 N N . ASN A 1 298 ? 45.886 4.714 -0.838 1.00 7.99 288 ASN A N 1
ATOM 2418 C CA . ASN A 1 298 ? 44.949 5.555 -1.562 1.00 7.78 288 ASN A CA 1
ATOM 2419 C C . ASN A 1 298 ? 44.062 6.421 -0.704 1.00 7.90 288 ASN A C 1
ATOM 2420 O O . ASN A 1 298 ? 43.115 7.014 -1.219 1.00 9.16 288 ASN A O 1
ATOM 2425 N N . VAL A 1 299 ? 44.358 6.508 0.591 1.00 7.79 289 VAL A N 1
ATOM 2426 C CA . VAL A 1 299 ? 43.562 7.289 1.549 1.00 8.40 289 VAL A CA 1
ATOM 2427 C C . VAL A 1 299 ? 44.526 8.107 2.416 1.00 8.02 289 VAL A C 1
ATOM 2428 O O . VAL A 1 299 ? 45.620 7.630 2.705 1.00 8.55 289 VAL A O 1
ATOM 2432 N N . ILE A 1 300 ? 44.068 9.270 2.821 1.00 8.39 290 ILE A N 1
ATOM 2433 C CA . ILE A 1 300 ? 44.820 10.072 3.774 1.00 9.64 290 ILE A CA 1
ATOM 2434 C C . ILE A 1 300 ? 43.842 10.596 4.799 1.00 8.86 290 ILE A C 1
ATOM 2435 O O . ILE A 1 300 ? 42.690 10.896 4.501 1.00 9.34 290 ILE A O 1
ATOM 2440 N N . MET A 1 301 ? 44.308 10.741 6.055 1.00 9.35 291 MET A N 1
ATOM 2441 C CA A MET A 1 301 ? 43.468 11.113 7.161 0.60 10.61 291 MET A CA 1
ATOM 2442 C CA B MET A 1 301 ? 43.467 11.105 7.164 0.40 10.47 291 MET A CA 1
ATOM 2443 C C . MET A 1 301 ? 44.023 12.405 7.841 1.00 10.24 291 MET A C 1
ATOM 2444 O O . MET A 1 301 ? 44.657 12.283 8.896 1.00 13.05 291 MET A O 1
ATOM 2453 N N . PRO A 1 302 ? 43.738 13.559 7.313 1.00 9.88 292 PRO A N 1
ATOM 2454 C CA . PRO A 1 302 ? 44.230 14.798 7.945 1.00 11.05 292 PRO A CA 1
ATOM 2455 C C . PRO A 1 302 ? 43.625 14.930 9.368 1.00 10.32 292 PRO A C 1
ATOM 2456 O O . PRO A 1 302 ? 42.433 14.677 9.553 1.00 10.82 292 PRO A O 1
ATOM 2460 N N A ASN A 1 303 ? 44.446 15.423 10.268 0.60 10.38 293 ASN A N 1
ATOM 2461 N N B ASN A 1 303 ? 44.485 15.403 10.271 0.40 10.99 293 ASN A N 1
ATOM 2462 C CA A ASN A 1 303 ? 43.972 15.603 11.637 0.60 10.73 293 ASN A CA 1
ATOM 2463 C CA B ASN A 1 303 ? 44.062 15.589 11.653 0.40 11.19 293 ASN A CA 1
ATOM 2464 C C A ASN A 1 303 ? 43.123 16.860 11.722 0.60 9.37 293 ASN A C 1
ATOM 2465 C C B ASN A 1 303 ? 43.180 16.854 11.725 0.40 9.45 293 ASN A C 1
ATOM 2466 O O A ASN A 1 303 ? 43.562 17.924 11.379 0.60 11.50 293 ASN A O 1
ATOM 2467 O O B ASN A 1 303 ? 43.647 17.921 11.372 0.40 11.54 293 ASN A O 1
ATOM 2476 N N . TRP A 1 304 ? 41.951 16.680 12.240 1.00 9.25 294 TRP A N 1
ATOM 2477 C CA . TRP A 1 304 ? 41.003 17.771 12.380 1.00 9.52 294 TRP A CA 1
ATOM 2478 C C . TRP A 1 304 ? 40.670 18.002 13.856 1.00 10.54 294 TRP A C 1
ATOM 2479 O O . TRP A 1 304 ? 39.679 18.690 14.144 1.00 14.04 294 TRP A O 1
ATOM 2490 N N . THR A 1 305 ? 41.432 17.494 14.775 1.00 9.78 295 THR A N 1
ATOM 2491 C CA . THR A 1 305 ? 41.163 17.729 16.202 1.00 9.67 295 THR A CA 1
ATOM 2492 C C . THR A 1 305 ? 41.539 19.204 16.469 1.00 9.81 295 THR A C 1
ATOM 2493 O O . THR A 1 305 ? 42.576 19.683 16.119 1.00 10.76 295 THR A O 1
ATOM 2497 N N . PRO A 1 306 ? 40.631 19.924 17.181 1.00 10.88 296 PRO A N 1
ATOM 2498 C CA . PRO A 1 306 ? 40.946 21.343 17.436 1.00 11.33 296 PRO A CA 1
ATOM 2499 C C . PRO A 1 306 ? 41.975 21.505 18.480 1.00 11.90 296 PRO A C 1
ATOM 2500 O O . PRO A 1 306 ? 42.066 20.698 19.413 1.00 13.28 296 PRO A O 1
ATOM 2504 N N . SER A 1 307 ? 42.695 22.630 18.442 1.00 13.22 297 SER A N 1
ATOM 2505 C CA . SER A 1 307 ? 43.450 23.117 19.611 1.00 15.43 297 SER A CA 1
ATOM 2506 C C . SER A 1 307 ? 42.387 23.492 20.671 1.00 14.97 297 SER A C 1
ATOM 2507 O O . SER A 1 307 ? 41.263 23.905 20.364 1.00 16.63 297 SER A O 1
ATOM 2512 N N . PRO A 1 308 ? 42.698 23.290 21.969 1.00 16.93 298 PRO A N 1
ATOM 2513 C CA . PRO A 1 308 ? 43.965 22.945 22.550 1.00 18.94 298 PRO A CA 1
ATOM 2514 C C . PRO A 1 308 ? 44.138 21.486 22.794 1.00 17.91 298 PRO A C 1
ATOM 2515 O O . PRO A 1 308 ? 45.056 21.039 23.445 1.00 18.12 298 PRO A O 1
ATOM 2519 N N . TYR A 1 309 ? 43.224 20.670 22.243 1.00 15.76 299 TYR A N 1
ATOM 2520 C CA . TYR A 1 309 ? 43.146 19.205 22.486 1.00 15.27 299 TYR A CA 1
ATOM 2521 C C . TYR A 1 309 ? 44.094 18.412 21.616 1.00 15.73 299 TYR A C 1
ATOM 2522 O O . TYR A 1 309 ? 44.557 17.357 22.050 1.00 14.25 299 TYR A O 1
ATOM 2531 N N . ARG A 1 310 ? 44.332 18.883 20.384 1.00 14.07 300 ARG A N 1
ATOM 2532 C CA . ARG A 1 310 ? 45.118 18.106 19.461 1.00 14.60 300 ARG A CA 1
ATOM 2533 C C . ARG A 1 310 ? 46.398 17.612 20.042 1.00 13.74 300 ARG A C 1
ATOM 2534 O O . ARG A 1 310 ? 46.810 16.465 19.889 1.00 14.89 300 ARG A O 1
ATOM 2542 N N . GLN A 1 311 ? 47.121 18.533 20.755 1.00 14.88 301 GLN A N 1
ATOM 2543 C CA . GLN A 1 311 ? 48.436 18.161 21.275 1.00 14.82 301 GLN A CA 1
ATOM 2544 C C . GLN A 1 311 ? 48.428 17.189 22.441 1.00 15.27 301 GLN A C 1
ATOM 2545 O O . GLN A 1 311 ? 49.433 16.620 22.807 1.00 17.31 301 GLN A O 1
ATOM 2551 N N . LEU A 1 312 ? 47.231 16.893 22.968 1.00 12.96 302 LEU A N 1
ATOM 2552 C CA . LEU A 1 312 ? 47.024 15.936 24.050 1.00 12.60 302 LEU A CA 1
ATOM 2553 C C . LEU A 1 312 ? 46.668 14.532 23.601 1.00 11.92 302 LEU A C 1
ATOM 2554 O O . LEU A 1 312 ? 46.573 13.601 24.426 1.00 13.40 302 LEU A O 1
ATOM 2559 N N . TYR A 1 313 ? 46.498 14.320 22.300 1.00 11.41 303 TYR A N 1
ATOM 2560 C CA . TYR A 1 313 ? 46.118 13.032 21.780 1.00 11.54 303 TYR A CA 1
ATOM 2561 C C . TYR A 1 313 ? 47.368 12.412 21.204 1.00 15.08 303 TYR A C 1
ATOM 2562 O O . TYR A 1 313 ? 47.557 12.419 19.991 1.00 18.95 303 TYR A O 1
ATOM 2571 N N A GLN A 1 314 ? 48.156 11.952 22.165 0.75 19.58 304 GLN A N 1
ATOM 2572 N N B GLN A 1 314 ? 48.317 12.059 22.010 0.25 15.52 304 GLN A N 1
ATOM 2573 C CA A GLN A 1 314 ? 49.523 11.477 22.033 0.75 24.68 304 GLN A CA 1
ATOM 2574 C CA B GLN A 1 314 ? 49.531 11.506 21.343 0.25 15.88 304 GLN A CA 1
ATOM 2575 C C A GLN A 1 314 ? 49.673 9.976 22.042 0.75 19.73 304 GLN A C 1
ATOM 2576 C C B GLN A 1 314 ? 49.744 10.076 21.847 0.25 16.95 304 GLN A C 1
ATOM 2577 O O A GLN A 1 314 ? 50.243 9.545 23.028 0.75 23.46 304 GLN A O 1
ATOM 2578 O O B GLN A 1 314 ? 50.327 9.806 22.911 0.25 20.23 304 GLN A O 1
ATOM 2585 N N . LEU A 1 315 ? 49.237 9.197 21.013 1.00 17.48 305 LEU A N 1
ATOM 2586 C CA . LEU A 1 315 ? 49.420 7.755 21.113 1.00 15.76 305 LEU A CA 1
ATOM 2587 C C . LEU A 1 315 ? 50.862 7.382 21.140 1.00 14.01 305 LEU A C 1
ATOM 2588 O O . LEU A 1 315 ? 51.236 6.435 21.799 1.00 14.10 305 LEU A O 1
ATOM 2593 N N . TYR A 1 316 ? 51.638 8.158 20.392 1.00 15.06 306 TYR A N 1
ATOM 2594 C CA . TYR A 1 316 ? 53.075 8.058 20.237 1.00 15.64 306 TYR A CA 1
ATOM 2595 C C . TYR A 1 316 ? 53.614 9.436 20.138 1.00 15.83 306 TYR A C 1
ATOM 2596 O O . TYR A 1 316 ? 52.919 10.393 19.706 1.00 18.07 306 TYR A O 1
ATOM 2605 N N . PRO A 1 317 ? 54.861 9.630 20.465 1.00 16.31 307 PRO A N 1
ATOM 2606 C CA . PRO A 1 317 ? 55.451 10.947 20.413 1.00 19.01 307 PRO A CA 1
ATOM 2607 C C . PRO A 1 317 ? 55.765 11.385 18.985 1.00 18.61 307 PRO A C 1
ATOM 2608 O O . PRO A 1 317 ? 56.020 10.602 18.076 1.00 18.61 307 PRO A O 1
ATOM 2612 N N . GLY A 1 318 ? 55.958 12.751 18.892 1.00 20.98 308 GLY A N 1
ATOM 2613 C CA . GLY A 1 318 ? 56.470 13.368 17.702 1.00 26.59 308 GLY A CA 1
ATOM 2614 C C . GLY A 1 318 ? 55.460 13.464 16.656 1.00 23.32 308 GLY A C 1
ATOM 2615 O O . GLY A 1 318 ? 55.752 13.791 15.559 1.00 26.43 308 GLY A O 1
ATOM 2616 N N . LYS A 1 319 ? 54.188 13.287 16.971 1.00 21.30 309 LYS A N 1
ATOM 2617 C CA . LYS A 1 319 ? 53.175 13.269 15.939 1.00 24.14 309 LYS A CA 1
ATOM 2618 C C . LYS A 1 319 ? 53.136 14.562 15.158 1.00 25.59 309 LYS A C 1
ATOM 2619 O O . LYS A 1 319 ? 53.164 15.670 15.662 1.00 23.66 309 LYS A O 1
ATOM 2623 N N . ILE A 1 320 ? 53.069 14.456 13.824 1.00 27.70 310 ILE A N 1
ATOM 2624 C CA . ILE A 1 320 ? 53.086 15.674 12.960 1.00 23.42 310 ILE A CA 1
ATOM 2625 C C . ILE A 1 320 ? 51.634 16.370 13.049 1.00 25.73 310 ILE A C 1
ATOM 2626 O O . ILE A 1 320 ? 50.640 15.918 13.649 1.00 25.86 310 ILE A O 1
ATOM 2631 N N . SER A 1 321 ? 51.568 17.555 12.491 1.00 26.58 311 SER A N 1
ATOM 2632 C CA . SER A 1 321 ? 50.339 18.341 12.429 1.00 26.29 311 SER A CA 1
ATOM 2633 C C . SER A 1 321 ? 49.946 19.072 13.726 1.00 22.41 311 SER A C 1
ATOM 2634 O O . SER A 1 321 ? 48.886 19.665 13.811 1.00 25.68 311 SER A O 1
ATOM 2637 N N . VAL A 1 322 ? 50.837 19.085 14.705 1.00 25.33 312 VAL A N 1
ATOM 2638 C CA . VAL A 1 322 ? 50.526 19.745 15.977 1.00 28.20 312 VAL A CA 1
ATOM 2639 C C . VAL A 1 322 ? 50.919 21.193 16.040 1.00 28.90 312 VAL A C 1
ATOM 2640 O O . VAL A 1 322 ? 50.138 21.983 16.683 1.00 28.11 312 VAL A O 1
ATOM 2644 N N . PHE A 1 323 ? 51.890 21.680 15.349 1.00 24.88 313 PHE A N 1
ATOM 2645 C CA . PHE A 1 323 ? 52.269 23.029 15.501 1.00 32.18 313 PHE A CA 1
ATOM 2646 C C . PHE A 1 323 ? 51.500 24.065 14.620 1.00 38.19 313 PHE A C 1
ATOM 2647 O O . PHE A 1 323 ? 51.444 25.259 14.886 1.00 45.36 313 PHE A O 1
ATOM 2655 N N . GLU A 1 324 ? 50.862 23.627 13.605 1.00 33.47 314 GLU A N 1
ATOM 2656 C CA . GLU A 1 324 ? 50.178 24.431 12.658 1.00 30.56 314 GLU A CA 1
ATOM 2657 C C . GLU A 1 324 ? 48.743 24.766 13.121 1.00 25.13 314 GLU A C 1
ATOM 2658 O O . GLU A 1 324 ? 48.251 24.173 14.030 1.00 23.69 314 GLU A O 1
ATOM 2664 N N . LYS A 1 325 ? 48.159 25.749 12.490 1.00 25.57 315 LYS A N 1
ATOM 2665 C CA . LYS A 1 325 ? 46.792 26.072 12.801 1.00 19.00 315 LYS A CA 1
ATOM 2666 C C . LYS A 1 325 ? 45.943 24.823 12.588 1.00 18.84 315 LYS A C 1
ATOM 2667 O O . LYS A 1 325 ? 46.248 23.974 11.707 1.00 21.49 315 LYS A O 1
ATOM 2671 N N . ASP A 1 326 ? 44.836 24.686 13.324 1.00 17.28 316 ASP A N 1
ATOM 2672 C CA . ASP A 1 326 ? 44.056 23.461 13.369 1.00 19.53 316 ASP A CA 1
ATOM 2673 C C . ASP A 1 326 ? 43.198 23.313 12.085 1.00 16.03 316 ASP A C 1
ATOM 2674 O O . ASP A 1 326 ? 42.628 22.230 11.913 1.00 18.00 316 ASP A O 1
ATOM 2679 N N . THR A 1 327 ? 43.179 24.250 11.143 1.00 14.29 317 THR A N 1
ATOM 2680 C CA . THR A 1 327 ? 42.578 24.076 9.901 1.00 14.00 317 THR A CA 1
ATOM 2681 C C . THR A 1 327 ? 43.555 23.881 8.720 1.00 12.34 317 THR A C 1
ATOM 2682 O O . THR A 1 327 ? 43.121 23.783 7.596 1.00 14.90 317 THR A O 1
ATOM 2686 N N . ALA A 1 328 ? 44.795 23.740 9.055 1.00 12.35 318 ALA A N 1
ATOM 2687 C CA . ALA A 1 328 ? 45.826 23.585 8.017 1.00 12.41 318 ALA A CA 1
ATOM 2688 C C . ALA A 1 328 ? 45.810 22.223 7.311 1.00 10.96 318 ALA A C 1
ATOM 2689 O O . ALA A 1 328 ? 46.223 22.113 6.159 1.00 11.44 318 ALA A O 1
ATOM 2691 N N . SER A 1 329 ? 45.335 21.175 7.994 1.00 10.59 319 SER A N 1
ATOM 2692 C CA . SER A 1 329 ? 45.597 19.824 7.489 1.00 10.16 319 SER A CA 1
ATOM 2693 C C . SER A 1 329 ? 44.849 19.489 6.217 1.00 9.78 319 SER A C 1
ATOM 2694 O O . SER A 1 329 ? 45.428 18.838 5.339 1.00 10.35 319 SER A O 1
ATOM 2697 N N . ILE A 1 330 ? 43.590 19.908 6.073 1.00 9.58 320 ILE A N 1
ATOM 2698 C CA . ILE A 1 330 ? 42.823 19.595 4.864 1.00 9.46 320 ILE A CA 1
ATOM 2699 C C . ILE A 1 330 ? 43.485 20.297 3.656 1.00 10.56 320 ILE A C 1
ATOM 2700 O O . ILE A 1 330 ? 43.808 19.669 2.666 1.00 10.78 320 ILE A O 1
ATOM 2705 N N . PRO A 1 331 ? 43.750 21.620 3.733 1.00 11.16 321 PRO A N 1
ATOM 2706 C CA . PRO A 1 331 ? 44.465 22.250 2.625 1.00 12.49 321 PRO A CA 1
ATOM 2707 C C . PRO A 1 331 ? 45.815 21.611 2.354 1.00 11.42 321 PRO A C 1
ATOM 2708 O O . PRO A 1 331 ? 46.187 21.482 1.174 1.00 12.10 321 PRO A O 1
ATOM 2712 N N A SER A 1 332 ? 46.529 21.227 3.402 0.90 10.21 322 SER A N 1
ATOM 2713 N N B SER A 1 332 ? 46.583 21.251 3.387 0.10 10.49 322 SER A N 1
ATOM 2714 C CA A SER A 1 332 ? 47.826 20.619 3.178 0.90 10.63 322 SER A CA 1
ATOM 2715 C CA B SER A 1 332 ? 47.878 20.636 3.178 0.10 9.10 322 SER A CA 1
ATOM 2716 C C A SER A 1 332 ? 47.733 19.313 2.418 0.90 9.60 322 SER A C 1
ATOM 2717 C C B SER A 1 332 ? 47.790 19.309 2.427 0.10 9.64 322 SER A C 1
ATOM 2718 O O A SER A 1 332 ? 48.552 19.023 1.534 0.90 10.71 322 SER A O 1
ATOM 2719 O O B SER A 1 332 ? 48.643 19.042 1.556 0.10 10.52 322 SER A O 1
ATOM 2724 N N . VAL A 1 333 ? 46.752 18.472 2.731 1.00 9.84 323 VAL A N 1
ATOM 2725 C CA . VAL A 1 333 ? 46.611 17.231 2.016 1.00 10.37 323 VAL A CA 1
ATOM 2726 C C . VAL A 1 333 ? 46.110 17.461 0.619 1.00 11.17 323 VAL A C 1
ATOM 2727 O O . VAL A 1 333 ? 46.482 16.670 -0.288 1.00 11.78 323 VAL A O 1
ATOM 2731 N N . MET A 1 334 ? 45.325 18.494 0.359 1.00 10.81 324 MET A N 1
ATOM 2732 C CA A MET A 1 334 ? 44.977 18.768 -1.001 0.75 12.29 324 MET A CA 1
ATOM 2733 C CA B MET A 1 334 ? 44.928 18.877 -1.014 0.25 11.39 324 MET A CA 1
ATOM 2734 C C . MET A 1 334 ? 46.168 19.166 -1.861 1.00 11.23 324 MET A C 1
ATOM 2735 O O . MET A 1 334 ? 46.267 18.742 -2.992 1.00 12.57 324 MET A O 1
ATOM 2744 N N . LYS A 1 335 ? 47.050 19.945 -1.285 1.00 10.66 325 LYS A N 1
ATOM 2745 C CA . LYS A 1 335 ? 48.325 20.266 -1.970 1.00 10.20 325 LYS A CA 1
ATOM 2746 C C . LYS A 1 335 ? 49.130 19.011 -2.189 1.00 10.21 325 LYS A C 1
ATOM 2747 O O . LYS A 1 335 ? 49.687 18.789 -3.290 1.00 11.06 325 LYS A O 1
ATOM 2757 N N . MET A 1 336 ? 49.210 18.119 -1.180 1.00 9.66 326 MET A N 1
ATOM 2758 C CA . MET A 1 336 ? 49.924 16.878 -1.313 1.00 10.13 326 MET A CA 1
ATOM 2759 C C . MET A 1 336 ? 49.412 16.064 -2.502 1.00 9.67 326 MET A C 1
ATOM 2760 O O . MET A 1 336 ? 50.185 15.512 -3.290 1.00 10.07 326 MET A O 1
ATOM 2765 N N . ILE A 1 337 ? 48.111 15.898 -2.532 1.00 9.63 327 ILE A N 1
ATOM 2766 C CA . ILE A 1 337 ? 47.479 15.123 -3.566 1.00 10.26 327 ILE A CA 1
ATOM 2767 C C . ILE A 1 337 ? 47.838 15.677 -4.961 1.00 10.76 327 ILE A C 1
ATOM 2768 O O . ILE A 1 337 ? 48.207 14.890 -5.866 1.00 11.16 327 ILE A O 1
ATOM 2773 N N . GLU A 1 338 ? 47.805 16.979 -5.109 1.00 10.32 328 GLU A N 1
ATOM 2774 C CA . GLU A 1 338 ? 48.176 17.602 -6.401 1.00 10.43 328 GLU A CA 1
ATOM 2775 C C . GLU A 1 338 ? 49.620 17.367 -6.733 1.00 10.50 328 GLU A C 1
ATOM 2776 O O . GLU A 1 338 ? 49.965 17.025 -7.888 1.00 11.39 328 GLU A O 1
ATOM 2782 N N . LEU A 1 339 ? 50.534 17.590 -5.783 1.00 10.27 329 LEU A N 1
ATOM 2783 C CA . LEU A 1 339 ? 51.972 17.424 -6.117 1.00 10.36 329 LEU A CA 1
ATOM 2784 C C . LEU A 1 339 ? 52.348 16.020 -6.354 1.00 10.52 329 LEU A C 1
ATOM 2785 O O . LEU A 1 339 ? 53.365 15.730 -7.045 1.00 11.67 329 LEU A O 1
ATOM 2790 N N . LEU A 1 340 ? 51.550 15.053 -5.912 1.00 10.16 330 LEU A N 1
ATOM 2791 C CA . LEU A 1 340 ? 51.724 13.674 -6.228 1.00 11.25 330 LEU A CA 1
ATOM 2792 C C . LEU A 1 340 ? 51.132 13.312 -7.585 1.00 12.25 330 LEU A C 1
ATOM 2793 O O . LEU A 1 340 ? 51.296 12.113 -7.996 1.00 13.98 330 LEU A O 1
ATOM 2798 N N . GLY A 1 341 ? 50.492 14.211 -8.279 1.00 11.28 331 GLY A N 1
ATOM 2799 C CA . GLY A 1 341 ? 49.869 13.887 -9.547 1.00 12.57 331 GLY A CA 1
ATOM 2800 C C . GLY A 1 341 ? 48.625 13.072 -9.397 1.00 12.25 331 GLY A C 1
ATOM 2801 O O . GLY A 1 341 ? 48.237 12.348 -10.324 1.00 15.28 331 GLY A O 1
ATOM 2802 N N . ARG A 1 342 ? 47.940 13.213 -8.278 1.00 10.21 332 ARG A N 1
ATOM 2803 C CA . ARG A 1 342 ? 46.739 12.484 -7.957 1.00 10.61 332 ARG A CA 1
ATOM 2804 C C . ARG A 1 342 ? 45.515 13.401 -7.924 1.00 10.95 332 ARG A C 1
ATOM 2805 O O . ARG A 1 342 ? 45.671 14.618 -8.223 1.00 12.98 332 ARG A O 1
ATOM 2813 N N . LYS A 1 343 ? 44.349 12.910 -7.593 1.00 11.29 333 LYS A N 1
ATOM 2814 C CA . LYS A 1 343 ? 43.120 13.668 -7.610 1.00 14.48 333 LYS A CA 1
ATOM 2815 C C . LYS A 1 343 ? 42.388 13.502 -6.322 1.00 13.49 333 LYS A C 1
ATOM 2816 O O . LYS A 1 343 ? 42.455 12.448 -5.744 1.00 11.75 333 LYS A O 1
ATOM 2819 N N . PRO A 1 344 ? 41.619 14.502 -5.735 1.00 15.78 334 PRO A N 1
ATOM 2820 C CA . PRO A 1 344 ? 40.883 14.219 -4.477 1.00 16.12 334 PRO A CA 1
ATOM 2821 C C . PRO A 1 344 ? 39.626 13.337 -4.861 1.00 14.08 334 PRO A C 1
ATOM 2822 O O . PRO A 1 344 ? 39.110 13.358 -5.973 1.00 16.81 334 PRO A O 1
ATOM 2826 N N . GLY A 1 345 ? 39.204 12.563 -3.939 1.00 15.02 335 GLY A N 1
ATOM 2827 C CA . GLY A 1 345 ? 38.024 11.799 -4.094 1.00 13.78 335 GLY A CA 1
ATOM 2828 C C . GLY A 1 345 ? 36.818 12.643 -4.361 1.00 14.24 335 GLY A C 1
ATOM 2829 O O . GLY A 1 345 ? 36.640 13.680 -3.770 1.00 19.59 335 GLY A O 1
ATOM 2830 N N . ARG A 1 346 ? 35.958 12.117 -5.232 1.00 14.77 336 ARG A N 1
ATOM 2831 C CA . ARG A 1 346 ? 34.757 12.821 -5.688 1.00 18.72 336 ARG A CA 1
ATOM 2832 C C . ARG A 1 346 ? 33.481 12.459 -4.933 1.00 19.17 336 ARG A C 1
ATOM 2833 O O . ARG A 1 346 ? 32.500 13.190 -4.957 1.00 24.24 336 ARG A O 1
ATOM 2836 N N . ASP A 1 347 ? 33.484 11.353 -4.291 1.00 14.28 337 ASP A N 1
ATOM 2837 C CA . ASP A 1 347 ? 32.325 10.791 -3.586 1.00 13.92 337 ASP A CA 1
ATOM 2838 C C . ASP A 1 347 ? 32.790 10.385 -2.195 1.00 11.50 337 ASP A C 1
ATOM 2839 O O . ASP A 1 347 ? 33.841 10.906 -1.752 1.00 13.02 337 ASP A O 1
ATOM 2844 N N . TRP A 1 348 ? 32.056 9.560 -1.483 1.00 11.13 338 TRP A N 1
ATOM 2845 C CA . TRP A 1 348 ? 32.483 9.206 -0.131 1.00 10.40 338 TRP A CA 1
ATOM 2846 C C . TRP A 1 348 ? 33.671 8.264 -0.095 1.00 10.52 338 TRP A C 1
ATOM 2847 O O . TRP A 1 348 ? 34.169 7.970 0.998 1.00 10.84 338 TRP A O 1
ATOM 2858 N N . GLY A 1 349 ? 34.091 7.733 -1.231 1.00 11.04 339 GLY A N 1
ATOM 2859 C CA . GLY A 1 349 ? 35.211 6.828 -1.190 1.00 11.13 339 GLY A CA 1
ATOM 2860 C C . GLY A 1 349 ? 34.940 5.522 -0.513 1.00 11.32 339 GLY A C 1
ATOM 2861 O O . GLY A 1 349 ? 35.865 4.959 0.105 1.00 12.72 339 GLY A O 1
ATOM 2862 N N . GLY A 1 350 ? 33.751 4.965 -0.610 1.00 11.27 340 GLY A N 1
ATOM 2863 C CA . GLY A 1 350 ? 33.469 3.649 -0.130 1.00 11.96 340 GLY A CA 1
ATOM 2864 C C . GLY A 1 350 ? 34.185 2.611 -0.961 1.00 12.66 340 GLY A C 1
ATOM 2865 O O . GLY A 1 350 ? 34.623 2.863 -2.092 1.00 15.42 340 GLY A O 1
ATOM 2866 N N . ARG A 1 351 ? 34.312 1.428 -0.456 1.00 12.95 341 ARG A N 1
ATOM 2867 C CA . ARG A 1 351 ? 34.976 0.361 -1.180 1.00 13.75 341 ARG A CA 1
ATOM 2868 C C . ARG A 1 351 ? 34.191 0.020 -2.495 1.00 15.03 341 ARG A C 1
ATOM 2869 O O . ARG A 1 351 ? 32.978 -0.077 -2.477 1.00 17.62 341 ARG A O 1
ATOM 2877 N N . LYS A 1 352 ? 34.890 -0.079 -3.583 1.00 14.27 342 LYS A N 1
ATOM 2878 C CA . LYS A 1 352 ? 34.286 -0.398 -4.929 1.00 15.45 342 LYS A CA 1
ATOM 2879 C C . LYS A 1 352 ? 34.847 -1.726 -5.330 1.00 14.98 342 LYS A C 1
ATOM 2880 O O . LYS A 1 352 ? 35.934 -1.825 -5.895 1.00 16.02 342 LYS A O 1
ATOM 2886 N N . ARG A 1 353 ? 34.153 -2.802 -4.958 1.00 15.28 343 ARG A N 1
ATOM 2887 C CA . ARG A 1 353 ? 34.686 -4.109 -5.168 1.00 15.48 343 ARG A CA 1
ATOM 2888 C C . ARG A 1 353 ? 34.793 -4.467 -6.645 1.00 14.51 343 ARG A C 1
ATOM 2889 O O . ARG A 1 353 ? 33.872 -4.197 -7.426 1.00 18.27 343 ARG A O 1
ATOM 2897 N N . VAL A 1 354 ? 35.918 -5.078 -6.974 1.00 14.17 344 VAL A N 1
ATOM 2898 C CA . VAL A 1 354 ? 36.186 -5.645 -8.300 1.00 15.58 344 VAL A CA 1
ATOM 2899 C C . VAL A 1 354 ? 36.165 -7.128 -8.076 1.00 17.01 344 VAL A C 1
ATOM 2900 O O . VAL A 1 354 ? 37.120 -7.703 -7.549 1.00 18.89 344 VAL A O 1
ATOM 2904 N N . PHE A 1 355 ? 35.081 -7.796 -8.492 1.00 16.27 345 PHE A N 1
ATOM 2905 C CA . PHE A 1 355 ? 34.954 -9.263 -8.304 1.00 17.51 345 PHE A CA 1
ATOM 2906 C C . PHE A 1 355 ? 35.866 -9.941 -9.319 1.00 18.06 345 PHE A C 1
ATOM 2907 O O . PHE A 1 355 ? 35.850 -9.617 -10.505 1.00 19.16 345 PHE A O 1
ATOM 2915 N N . GLU A 1 356 ? 36.627 -10.865 -8.857 1.00 18.94 346 GLU A N 1
ATOM 2916 C CA . GLU A 1 356 ? 37.523 -11.569 -9.768 1.00 20.40 346 GLU A CA 1
ATOM 2917 C C . GLU A 1 356 ? 37.599 -12.988 -9.483 1.00 23.12 346 GLU A C 1
ATOM 2918 O O . GLU A 1 356 ? 36.692 -13.492 -8.875 1.00 31.97 346 GLU A O 1
ATOM 2924 N N . THR A 1 357 ? 38.631 -13.646 -9.934 1.00 24.68 347 THR A N 1
ATOM 2925 C CA . THR A 1 357 ? 38.803 -15.128 -9.799 1.00 28.92 347 THR A CA 1
ATOM 2926 C C . THR A 1 357 ? 40.010 -15.294 -8.774 1.00 47.97 347 THR A C 1
ATOM 2927 O O . THR A 1 357 ? 40.971 -14.462 -8.785 1.00 41.25 347 THR A O 1
#

Foldseek 3Di:
DLVVLVVCLVVPVLDLVSLLVLLPDPDPVSLVVLLQVQLVLQCVQVNQAFAEEAEAAFWLAAPFAQQQFCSGPPQPVFDTDGHDLVVLLVLLVVVVVLPHQEYEYEYHLDPPCPQVVLLVSLLSSVVSVHAYEYEREADDLVSLLSNVVSPHAAYEQALAWPPFVVQCVRGVVDTSVRSVVRQVSNVVSRHQYEYEHAAQPVPADSSRLSVRLVVCLVVLHQEYEYAKRAHACSGPCNPGDIGDLSSRLSSLSSNCSSNVQHAYALDQRLCQVDPCRRLSSSSRNHRYYYFHQHAPPCPVRNPRHPRGPPPPDHSPVRSVVVCVSSVVSVGHHDDHNPGGDDDDDD

CATH classification: 3.20.20.70

Radius of gyration: 18.95 Å; Cα contacts (8 Å, |Δi|>4): 722; chains: 1; bounding box: 47×45×47 Å

Organism: Thermotoga maritima (strain ATCC 43589 / DSM 3109 / JCM 10099 / NBRC 100826 / MSB8) (NCBI:txid243274)

Nearest PDB structures (foldseek):
  5fep-assembly1_A  TM=1.002E+00  e=7.150E-70  Thermotoga maritima
  7o1s-assembly1_A  TM=1.002E+00  e=1.535E-69  Thermotoga maritima MSB8
  3iix-assembly1_A  TM=1.002E+00  e=2.763E-69  Thermotoga maritima MSB8
  5ff0-assembly1_A  TM=1.003E+00  e=3.296E-69  Thermotoga maritima
  7o1o-assembly1_A  TM=9.986E-01  e=1.274E-68  Thermotoga maritima MSB8

InterPro domains:
  IPR006638 Elp3/MiaA/NifB-like, radical SAM core domain [SM00729] (53-259)
  IPR007197 Radical SAM [PF04055] (57-216)
  IPR007197 Radical SAM [PS51918] (49-268)
  IPR007197 Radical SAM [SFLDS00029] (32-345)
  IPR010722 Biotin and thiamin synthesis-associated domain [SM00876] (226-334)
  IPR013785 Aldolase-type TIM barrel [G3DSA:3.20.20.70] (1-348)
  IPR024021 [FeFe]-hydrogenase maturation HydE, radical SAM [SFLDF00348] (32-345)
  IPR024021 [FeFe]-hydrogenase maturation HydE, radical SAM [TIGR03956] (11-332)
  IPR034422 HydE/PylB-like [PTHR43726] (3-340)
  IPR058240 Radical SAM superfamily [SSF102114] (17-299)

B-factor: mean 18.84, std 11.25, range [5.85, 88.75]

Secondary structure (DSSP, 8-state):
-HHHHHHHHHTT---HHHHHHHHH---HHHHHHHHHHHHHHHHHHH-SEEEEEEEEEEE---S---TT-TT-TT--SS---B--HHHHHHHHHHHHHTT-SEEEEEES--GGGTTHHHHHHHHHHHTTS-EEEEE-----HHHHHHHHHHT--EEE---B-S-HHHHHHHSTTS-HHHHHHHHHHHHHTT-EEEE-BEES-TT--HHHHHHHHHHHHHHT-SEE--EE----TTSTTTTSPPPPHHHHHHHHHHHHHHSTTSB-B--HHHHHHSTTHHHHHHTTT--EE--B-PPTTTGGG--SSTT-TTSSS-TTSHHHHHHHHHHHTT-EE-SS----------